Protein AF-A0A0R1VW84-F1 (afdb_monomer_lite)

Sequence (337 aa):
MQLKRYKEEIDKHKDDLDDLALTISTIKNTRLIADYNRLGLKDNENIYHYVTRDRGTLKLSETSYPLVDINHLEPQSLKSNSFNFTDGLKEYKYTFGDSQVFMKFGETLPNTDLLKKIDIEILEDPFEFIKQSFKKFYSTGGVLVPEKTRDYLYLPLYSYRDHKVSESSGLNAWNGLPKSAGSTVLRPEGEAYIPIPKALWKKHPYWINPTINMSNYAEYHQSTGKSSYPIHLHMPDGTTFDAIFAQEGFKALQTNPQNILGKWILNALGIKKPQRQRYDIPATNIVTMDRLKQIGYDSVKLWREDPAKPDDIWIDFAEYGSFERFMNDETQTTEED

Radius of gyration: 24.5 Å; chains: 1; bounding box: 51×63×64 Å

Structure (mmCIF, N/CA/C/O backbone):
data_AF-A0A0R1VW84-F1
#
_entry.id   AF-A0A0R1VW84-F1
#
loop_
_atom_site.group_PDB
_atom_site.id
_atom_site.type_symbol
_atom_site.label_atom_id
_atom_site.label_alt_id
_atom_site.label_comp_id
_atom_site.label_asym_id
_atom_site.label_entity_id
_atom_site.label_seq_id
_atom_site.pdbx_PDB_ins_code
_atom_site.Cartn_x
_atom_site.Cartn_y
_atom_site.Cartn_z
_atom_site.occupancy
_atom_site.B_iso_or_equiv
_atom_site.auth_seq_id
_atom_site.auth_comp_id
_atom_site.auth_asym_id
_atom_site.auth_atom_id
_atom_site.pdbx_PDB_model_num
ATOM 1 N N . MET A 1 1 ? -10.433 0.343 12.117 1.00 89.62 1 MET A N 1
ATOM 2 C CA . MET A 1 1 ? -9.876 -0.349 10.931 1.00 89.62 1 MET A CA 1
ATOM 3 C C . MET A 1 1 ? -10.966 -1.204 10.297 1.00 89.62 1 MET A C 1
ATOM 5 O O . MET A 1 1 ? -11.583 -1.991 11.004 1.00 89.62 1 MET A O 1
ATOM 9 N N . GLN A 1 2 ? -11.204 -1.052 8.990 1.00 90.75 2 GLN A N 1
ATOM 10 C CA . GLN A 1 2 ? -12.323 -1.690 8.283 1.00 90.75 2 GLN A CA 1
ATOM 11 C C . GLN A 1 2 ? -11.991 -3.096 7.761 1.00 90.75 2 GLN A C 1
ATOM 13 O O . GLN A 1 2 ? -11.152 -3.221 6.876 1.00 90.75 2 GLN A O 1
ATOM 18 N N . LEU A 1 3 ? -12.631 -4.157 8.261 1.00 92.62 3 LEU A N 1
ATOM 19 C CA . LEU A 1 3 ? -12.316 -5.569 7.961 1.00 92.62 3 LEU A CA 1
ATOM 20 C C . LEU A 1 3 ? -13.341 -6.255 7.039 1.00 92.62 3 LEU A C 1
ATOM 22 O O . LEU A 1 3 ? -13.384 -7.480 6.974 1.00 92.62 3 LEU A O 1
ATOM 26 N N . LYS A 1 4 ? -14.143 -5.489 6.290 1.00 90.44 4 LYS A N 1
ATOM 27 C CA . LYS A 1 4 ? -15.240 -5.989 5.434 1.00 90.44 4 LYS A CA 1
ATOM 28 C C . LYS A 1 4 ? -14.869 -7.176 4.529 1.00 90.44 4 LYS A C 1
ATOM 30 O O . LYS A 1 4 ? -15.652 -8.112 4.416 1.00 90.44 4 LYS A O 1
ATOM 35 N N . ARG A 1 5 ? -13.671 -7.181 3.930 1.00 87.81 5 ARG A N 1
ATOM 36 C CA . ARG A 1 5 ? -13.197 -8.277 3.054 1.00 87.81 5 ARG A CA 1
ATOM 37 C C . ARG A 1 5 ? -13.000 -9.621 3.776 1.00 87.81 5 ARG A C 1
ATOM 39 O O . ARG A 1 5 ? -12.988 -10.653 3.123 1.00 87.81 5 ARG A O 1
ATOM 46 N N . TYR A 1 6 ? -12.855 -9.595 5.101 1.00 91.31 6 TYR A N 1
ATOM 47 C CA . TYR A 1 6 ? -12.651 -10.765 5.958 1.00 91.31 6 TYR A CA 1
ATOM 48 C C . TYR A 1 6 ? -13.932 -11.196 6.676 1.00 91.31 6 TYR A C 1
ATOM 50 O O . TYR A 1 6 ? -13.893 -12.061 7.545 1.00 91.31 6 TYR A O 1
ATOM 58 N N . LYS A 1 7 ? -15.078 -10.588 6.347 1.00 93.06 7 LYS A N 1
ATOM 59 C CA . LYS A 1 7 ? -16.338 -10.836 7.050 1.00 93.06 7 LYS A CA 1
ATOM 60 C C . LYS A 1 7 ? -16.711 -12.317 7.075 1.00 93.06 7 LYS A C 1
ATOM 62 O O . LYS A 1 7 ? -17.077 -12.817 8.126 1.00 93.06 7 LYS A O 1
ATOM 67 N N . GLU A 1 8 ? -16.594 -13.014 5.947 1.00 92.88 8 GLU A N 1
ATOM 68 C CA . GLU A 1 8 ? -16.916 -14.445 5.862 1.00 92.88 8 GLU A CA 1
ATOM 69 C C . GLU A 1 8 ? -15.979 -15.325 6.696 1.00 92.88 8 GLU A C 1
ATOM 71 O O . GLU A 1 8 ? -16.401 -16.365 7.187 1.00 92.88 8 GLU A O 1
ATOM 76 N N . GLU A 1 9 ? -14.712 -14.933 6.842 1.00 93.31 9 GLU A N 1
ATOM 77 C CA . GLU A 1 9 ? -13.745 -15.623 7.698 1.00 93.31 9 GLU A CA 1
ATOM 78 C C . GLU A 1 9 ? -14.100 -15.395 9.167 1.00 93.31 9 GLU A C 1
ATOM 80 O O . GLU A 1 9 ? -14.343 -16.352 9.888 1.00 93.31 9 GLU A O 1
ATOM 85 N N . ILE A 1 10 ? -14.257 -14.132 9.573 1.00 95.56 10 ILE A N 1
ATOM 86 C CA . ILE A 1 10 ? -14.595 -13.737 10.947 1.00 95.56 10 ILE A CA 1
ATOM 87 C C . ILE A 1 10 ? -15.938 -14.337 11.389 1.00 95.56 10 ILE A C 1
ATOM 89 O O . ILE A 1 10 ? -16.062 -14.834 12.507 1.00 95.56 10 ILE A O 1
ATOM 93 N N . ASP A 1 11 ? -16.953 -14.311 10.520 1.00 93.56 11 ASP A N 1
ATOM 94 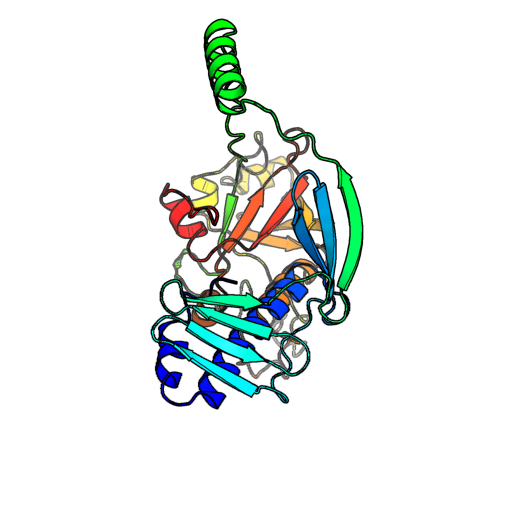C CA . ASP A 1 11 ? -18.309 -14.750 10.856 1.00 93.56 11 ASP A CA 1
ATOM 95 C C . ASP A 1 11 ? -18.387 -16.263 11.167 1.00 93.56 11 ASP A C 1
ATOM 97 O O . ASP A 1 11 ? -19.319 -16.666 11.862 1.00 93.56 11 ASP A O 1
ATOM 101 N N . LYS A 1 12 ? -17.413 -17.083 10.732 1.00 95.38 12 LYS A N 1
ATOM 102 C CA . LYS A 1 12 ? -17.331 -18.525 11.060 1.00 95.38 12 LYS A CA 1
ATOM 103 C C . LYS A 1 12 ? -17.009 -18.802 12.526 1.00 95.38 12 LYS A C 1
ATOM 105 O O . LYS A 1 12 ? -17.338 -19.875 13.015 1.00 95.38 12 LYS A O 1
ATOM 110 N N . HIS A 1 13 ? -16.386 -17.845 13.206 1.00 94.69 13 HIS A N 1
ATOM 111 C CA . HIS A 1 13 ? -15.889 -18.006 14.570 1.00 94.69 13 HIS A CA 1
ATOM 112 C C . HIS A 1 13 ? -16.817 -17.364 15.609 1.00 94.69 13 HIS A C 1
ATOM 114 O O . HIS A 1 13 ? -16.489 -17.313 16.782 1.00 94.69 13 HIS A O 1
ATOM 120 N N . LYS A 1 14 ? -18.002 -16.869 15.218 1.00 90.56 14 LYS A N 1
ATOM 121 C CA . LYS A 1 14 ? -18.920 -16.148 16.124 1.00 90.56 14 LYS A CA 1
ATOM 122 C C . LYS A 1 14 ? -19.363 -16.927 17.360 1.00 90.56 14 LYS A C 1
ATOM 124 O O . LYS A 1 14 ? -19.705 -16.297 18.360 1.00 90.56 14 LYS A O 1
ATOM 129 N N . ASP A 1 15 ? -19.384 -18.250 17.265 1.00 91.69 15 ASP A N 1
ATOM 130 C CA . ASP A 1 15 ? -19.839 -19.133 18.338 1.00 91.69 15 ASP A CA 1
ATOM 131 C C . ASP A 1 15 ? -18.713 -19.494 19.330 1.00 91.69 15 ASP A C 1
ATOM 133 O O . ASP A 1 15 ? -18.998 -20.030 20.399 1.00 91.69 15 ASP A O 1
ATOM 137 N N . ASP A 1 16 ? -17.457 -19.154 19.013 1.00 96.25 16 ASP A N 1
ATOM 138 C CA . ASP A 1 16 ? -16.281 -19.324 19.872 1.00 96.25 16 ASP A CA 1
ATOM 139 C C . ASP A 1 16 ? -15.612 -17.959 20.089 1.00 96.25 16 ASP A C 1
ATOM 141 O O . ASP A 1 16 ? -14.973 -17.397 19.201 1.00 96.25 16 ASP A O 1
ATOM 145 N N . LEU A 1 17 ? -15.795 -17.382 21.278 1.00 96.94 17 LEU A N 1
ATOM 146 C CA . LEU A 1 17 ? -15.344 -16.017 21.553 1.00 96.94 17 LEU A CA 1
ATOM 147 C C . LEU A 1 17 ? -13.819 -15.873 21.571 1.00 96.94 17 LEU A C 1
ATOM 149 O O . LEU A 1 17 ? -13.318 -14.805 21.205 1.00 96.94 17 LEU A O 1
ATOM 153 N N . ASP A 1 18 ? -13.102 -16.913 21.996 1.00 97.44 18 ASP A N 1
ATOM 154 C CA . ASP A 1 18 ? -11.641 -16.909 22.033 1.00 97.44 18 ASP A CA 1
ATOM 155 C C . ASP A 1 18 ? -11.097 -16.939 20.602 1.00 97.44 18 ASP A C 1
ATOM 157 O O . ASP A 1 18 ? -10.267 -16.107 20.222 1.00 97.44 18 ASP A O 1
ATOM 161 N N . ASP A 1 19 ? -11.650 -17.819 19.767 1.00 97.25 19 ASP A N 1
ATOM 162 C CA . ASP A 1 19 ? -11.271 -17.931 18.359 1.00 97.25 19 ASP A CA 1
ATOM 163 C C . ASP A 1 19 ? -11.693 -16.693 17.543 1.00 97.25 19 ASP A C 1
ATOM 165 O O . ASP A 1 19 ? -10.963 -16.219 16.665 1.00 97.25 19 ASP A O 1
ATOM 169 N N . LEU A 1 20 ? -12.831 -16.076 17.883 1.00 98.00 20 LEU A N 1
ATOM 170 C CA . LEU A 1 20 ? -13.270 -14.806 17.304 1.00 98.00 20 LEU A CA 1
ATOM 171 C C . LEU A 1 20 ? -12.279 -13.675 17.612 1.00 98.00 20 LEU A C 1
ATOM 173 O O . LEU A 1 20 ? -11.894 -12.926 16.705 1.00 98.00 20 LEU A O 1
ATOM 177 N N . ALA A 1 21 ? -11.857 -13.541 18.875 1.00 98.25 21 ALA A N 1
ATOM 178 C CA . ALA A 1 21 ? -10.870 -12.543 19.285 1.00 98.25 21 ALA A CA 1
ATOM 179 C C . ALA A 1 21 ? -9.523 -12.778 18.593 1.00 98.25 21 ALA A C 1
ATOM 181 O O . ALA A 1 21 ? -8.926 -11.827 18.074 1.00 98.25 21 ALA A O 1
ATOM 182 N N . LEU A 1 22 ? -9.072 -14.034 18.528 1.00 98.31 22 LEU A N 1
ATOM 183 C CA . LEU A 1 22 ? -7.828 -14.424 17.870 1.00 98.31 22 LEU A CA 1
ATOM 184 C C . LEU A 1 22 ? -7.854 -14.110 16.373 1.00 98.31 22 LEU A C 1
ATOM 186 O O . LEU A 1 22 ? -6.908 -13.510 15.853 1.00 98.31 22 LEU A O 1
ATOM 190 N N . THR A 1 23 ? -8.944 -14.449 15.688 1.00 97.81 23 THR A N 1
ATOM 191 C CA . THR A 1 23 ? -9.112 -14.222 14.248 1.00 97.81 23 THR A CA 1
ATOM 192 C C . THR A 1 23 ? -9.091 -12.729 13.920 1.00 97.81 23 THR A C 1
ATOM 194 O O . THR A 1 23 ? -8.293 -12.275 13.095 1.00 97.81 23 THR A O 1
ATOM 197 N N . ILE A 1 24 ? -9.899 -11.924 14.622 1.00 97.94 24 ILE A N 1
ATOM 198 C CA . ILE A 1 24 ? -9.943 -10.464 14.431 1.00 97.94 24 ILE A CA 1
ATOM 199 C C . ILE A 1 24 ? -8.568 -9.836 14.699 1.00 97.94 24 ILE A C 1
ATOM 201 O O . ILE A 1 24 ? -8.106 -8.997 13.917 1.00 97.94 24 ILE A O 1
ATOM 205 N N . SER A 1 25 ? -7.900 -10.249 15.779 1.00 98.00 25 SER A N 1
ATOM 206 C CA . SER A 1 25 ? -6.583 -9.734 16.172 1.00 98.00 25 SER A CA 1
ATOM 207 C C . SER A 1 25 ? -5.498 -10.106 15.164 1.00 98.00 25 SER A C 1
ATOM 209 O O . SER A 1 25 ? -4.698 -9.254 14.780 1.00 98.00 25 SER A O 1
ATOM 211 N N . THR A 1 26 ? -5.514 -11.341 14.660 1.00 97.00 26 THR A N 1
ATOM 212 C CA . THR A 1 26 ? -4.581 -11.827 13.634 1.00 97.00 26 THR A CA 1
ATOM 213 C C . THR A 1 26 ? -4.737 -11.054 12.327 1.00 97.00 26 THR A C 1
ATOM 215 O O . THR A 1 26 ? -3.741 -10.602 11.751 1.00 97.00 26 THR A O 1
ATOM 218 N N . ILE A 1 27 ? -5.975 -10.820 11.881 1.00 95.12 27 ILE A N 1
ATOM 219 C CA . ILE A 1 27 ? -6.256 -10.013 10.688 1.00 95.12 27 ILE A CA 1
ATOM 220 C C . ILE A 1 27 ? -5.791 -8.566 10.902 1.00 95.12 27 ILE A C 1
ATOM 222 O O . ILE A 1 27 ? -5.081 -8.016 10.056 1.00 95.12 27 ILE A O 1
ATOM 226 N N . LYS A 1 28 ? -6.144 -7.945 12.039 1.00 94.94 28 LYS A N 1
ATOM 227 C CA . LYS A 1 28 ? -5.719 -6.576 12.375 1.00 94.94 28 LYS A CA 1
ATOM 228 C C . LYS A 1 28 ? -4.194 -6.453 12.369 1.00 94.94 28 LYS A C 1
ATOM 230 O O . LYS A 1 28 ? -3.670 -5.535 11.742 1.00 94.94 28 LYS A O 1
ATOM 235 N N . ASN A 1 29 ? -3.487 -7.368 13.029 1.00 95.25 29 ASN A N 1
ATOM 236 C CA . ASN A 1 29 ? -2.027 -7.348 13.103 1.00 95.25 29 ASN A CA 1
ATOM 237 C C . ASN A 1 29 ? -1.384 -7.558 11.737 1.00 95.25 29 ASN A C 1
ATOM 239 O O . ASN A 1 29 ? -0.467 -6.825 11.383 1.00 95.25 29 ASN A O 1
ATOM 243 N N . THR A 1 30 ? -1.897 -8.494 10.937 1.00 92.38 30 THR A N 1
ATOM 244 C CA . THR A 1 30 ? -1.409 -8.729 9.570 1.00 92.38 30 THR A CA 1
ATOM 245 C C . THR A 1 30 ? -1.488 -7.457 8.729 1.00 92.38 30 THR A C 1
ATOM 247 O O . THR A 1 30 ? -0.544 -7.128 8.011 1.00 92.38 30 THR A O 1
ATOM 250 N N . ARG A 1 31 ? -2.588 -6.709 8.852 1.00 90.75 31 ARG A N 1
ATOM 251 C CA . ARG A 1 31 ? -2.762 -5.435 8.151 1.00 90.75 31 ARG A CA 1
ATOM 252 C C . ARG A 1 31 ? -1.837 -4.340 8.664 1.00 90.75 31 ARG A C 1
ATOM 254 O O . ARG A 1 31 ? -1.217 -3.668 7.850 1.00 90.75 31 ARG A O 1
ATOM 261 N N . LEU A 1 32 ? -1.700 -4.199 9.982 1.00 92.19 32 LEU A N 1
ATOM 262 C CA . LEU A 1 32 ? -0.765 -3.230 10.561 1.00 92.19 32 LEU A CA 1
ATOM 263 C C . LEU A 1 32 ? 0.675 -3.512 10.140 1.00 92.19 32 LEU A C 1
ATOM 265 O O . LEU A 1 32 ? 1.364 -2.595 9.724 1.00 92.19 32 LEU A O 1
ATOM 269 N N . ILE A 1 33 ? 1.104 -4.775 10.151 1.00 92.38 33 ILE A N 1
ATOM 270 C CA . ILE A 1 33 ? 2.438 -5.173 9.685 1.00 92.38 33 ILE A CA 1
ATOM 271 C C . ILE A 1 33 ? 2.637 -4.814 8.206 1.00 92.38 33 ILE A C 1
ATOM 273 O O . ILE A 1 33 ? 3.714 -4.359 7.825 1.00 92.38 33 ILE A O 1
ATOM 277 N N . ALA A 1 34 ? 1.619 -5.007 7.361 1.00 89.56 34 ALA A N 1
ATOM 278 C CA . ALA A 1 34 ? 1.692 -4.600 5.959 1.00 89.56 34 ALA A CA 1
ATOM 279 C C . ALA A 1 34 ? 1.894 -3.080 5.824 1.00 89.56 34 ALA A C 1
ATOM 281 O O . ALA A 1 34 ? 2.750 -2.653 5.049 1.00 89.56 34 ALA A O 1
ATOM 282 N N . ASP A 1 35 ? 1.181 -2.277 6.619 1.00 90.19 35 ASP A N 1
ATOM 283 C CA . ASP A 1 35 ? 1.351 -0.821 6.650 1.00 90.19 35 ASP A CA 1
ATOM 284 C C . ASP A 1 35 ? 2.706 -0.396 7.225 1.00 90.19 35 ASP A C 1
ATOM 286 O O . ASP A 1 35 ? 3.337 0.504 6.675 1.00 90.19 35 ASP A O 1
ATOM 290 N N . TYR A 1 36 ? 3.205 -1.070 8.263 1.00 92.19 36 TYR A N 1
ATOM 291 C CA . TYR A 1 36 ? 4.534 -0.803 8.811 1.00 92.19 36 TYR A CA 1
ATOM 292 C C . TYR A 1 36 ? 5.611 -1.024 7.751 1.00 92.19 36 TYR A C 1
ATOM 294 O O . TYR A 1 36 ? 6.439 -0.150 7.516 1.00 92.19 36 TYR A O 1
ATOM 302 N N . ASN A 1 37 ? 5.537 -2.141 7.024 1.00 90.31 37 ASN A N 1
ATOM 303 C CA . ASN A 1 37 ? 6.454 -2.424 5.923 1.00 90.31 37 ASN A CA 1
ATOM 304 C C . ASN A 1 37 ? 6.311 -1.418 4.770 1.00 90.31 37 ASN A C 1
ATOM 306 O O . ASN A 1 37 ? 7.311 -1.046 4.160 1.00 90.31 37 ASN A O 1
ATOM 310 N N . ARG A 1 38 ? 5.081 -0.984 4.461 1.00 90.75 38 ARG A N 1
ATOM 311 C CA . ARG A 1 38 ? 4.789 -0.008 3.400 1.00 90.75 38 ARG A CA 1
ATOM 312 C C . ARG A 1 38 ? 5.363 1.374 3.709 1.00 90.75 38 ARG A C 1
ATOM 314 O O . ARG A 1 38 ? 5.870 2.019 2.794 1.00 90.75 38 ARG A O 1
ATOM 321 N N . LEU A 1 39 ? 5.256 1.803 4.965 1.00 91.25 39 LEU A N 1
ATOM 322 C CA . LEU A 1 39 ? 5.600 3.143 5.449 1.00 91.25 39 LEU A CA 1
ATOM 323 C C . LEU A 1 39 ? 6.984 3.221 6.118 1.00 91.25 39 LEU A C 1
ATOM 325 O O . LEU A 1 39 ? 7.386 4.295 6.551 1.00 91.25 39 LEU A O 1
ATOM 329 N N . GLY A 1 40 ? 7.702 2.100 6.239 1.00 88.69 40 GLY A N 1
ATOM 330 C CA . GLY A 1 40 ? 9.003 2.049 6.914 1.00 88.69 40 GLY A CA 1
ATOM 331 C C . GLY A 1 40 ? 8.924 2.216 8.438 1.00 88.69 40 GLY A C 1
ATOM 332 O O . GLY A 1 40 ? 9.892 2.653 9.059 1.00 88.69 40 GLY A O 1
ATOM 333 N N . LEU A 1 41 ? 7.783 1.884 9.049 1.00 90.69 41 LEU A N 1
ATOM 334 C CA . LEU A 1 41 ? 7.571 1.992 10.495 1.00 90.69 41 LEU A CA 1
ATOM 335 C C . LEU A 1 41 ? 8.100 0.753 11.226 1.00 90.69 41 LEU A C 1
ATOM 337 O O . LEU A 1 41 ? 8.128 -0.349 10.678 1.00 90.69 41 LEU A O 1
ATOM 341 N N . LYS A 1 42 ? 8.492 0.929 12.492 1.00 88.56 42 LYS A N 1
ATOM 342 C CA . LYS A 1 42 ? 8.887 -0.175 13.378 1.00 88.56 42 LYS A CA 1
ATOM 343 C C . LYS A 1 42 ? 7.746 -0.549 14.311 1.00 88.56 42 LYS A C 1
ATOM 345 O O . LYS A 1 42 ? 7.101 0.332 14.870 1.00 88.56 42 LYS A O 1
ATOM 350 N N . ASP A 1 43 ? 7.559 -1.845 14.552 1.00 84.38 43 ASP A N 1
ATOM 351 C CA . ASP A 1 43 ? 6.453 -2.403 15.346 1.00 84.38 43 ASP A CA 1
ATOM 352 C C . ASP A 1 43 ? 6.297 -1.770 16.745 1.00 84.38 43 ASP A C 1
ATOM 354 O O . ASP A 1 43 ? 5.179 -1.631 17.241 1.00 84.38 43 ASP A O 1
ATOM 358 N N . ASN A 1 44 ? 7.401 -1.357 17.371 1.00 83.00 44 ASN A N 1
ATOM 359 C CA . ASN A 1 44 ? 7.458 -0.831 18.738 1.00 83.00 44 ASN A CA 1
ATOM 360 C C . ASN A 1 44 ? 7.512 0.705 18.840 1.00 83.00 44 ASN A C 1
ATOM 362 O O . ASN A 1 44 ? 7.624 1.223 19.948 1.00 83.00 44 ASN A O 1
ATOM 366 N N . GLU A 1 45 ? 7.453 1.430 17.722 1.00 86.44 45 GLU A N 1
ATOM 367 C CA . GLU A 1 45 ? 7.600 2.898 17.683 1.00 86.44 45 GLU A CA 1
ATOM 368 C C . GLU A 1 45 ? 6.328 3.601 17.170 1.00 86.44 45 GLU A C 1
ATOM 370 O O . GLU A 1 45 ? 6.330 4.801 16.909 1.00 86.44 45 GLU A O 1
ATOM 375 N N . ASN A 1 46 ? 5.220 2.866 17.029 1.00 91.50 46 ASN A N 1
ATOM 376 C CA . ASN A 1 46 ? 3.975 3.405 16.487 1.00 91.50 46 ASN A CA 1
ATOM 377 C C . ASN A 1 46 ? 3.191 4.211 17.527 1.00 91.50 46 ASN A C 1
ATOM 379 O O . ASN A 1 46 ? 2.819 3.702 18.590 1.00 91.50 46 ASN A O 1
ATOM 383 N N . ILE A 1 47 ? 2.873 5.451 17.162 1.00 92.19 47 ILE A N 1
ATOM 384 C CA . ILE A 1 47 ? 2.109 6.402 17.967 1.00 92.19 47 ILE A CA 1
ATOM 385 C C . ILE A 1 47 ? 0.836 6.772 17.207 1.00 92.19 47 ILE A C 1
ATOM 387 O O . ILE A 1 47 ? 0.858 6.995 15.998 1.00 92.19 47 ILE A O 1
ATOM 391 N N . TYR A 1 48 ? -0.285 6.837 17.921 1.00 92.06 48 TYR A N 1
ATOM 392 C CA . TYR A 1 48 ? -1.552 7.316 17.387 1.00 92.06 48 TYR A CA 1
ATOM 393 C C . TYR A 1 48 ? -1.918 8.646 18.032 1.00 92.06 48 TYR A C 1
ATOM 395 O O . TYR A 1 48 ? -2.163 8.708 19.239 1.00 92.06 48 TYR A O 1
ATOM 403 N N . HIS A 1 49 ? -1.995 9.700 17.223 1.00 93.69 49 HIS A N 1
ATOM 404 C CA . HIS A 1 49 ? -2.487 11.002 17.662 1.00 93.69 49 HIS A CA 1
ATOM 405 C C . HIS A 1 49 ? -4.009 11.052 17.549 1.00 93.69 49 HIS A C 1
ATOM 407 O O . HIS A 1 49 ? -4.588 10.646 16.540 1.00 93.69 49 HIS A O 1
ATOM 413 N N . TYR A 1 50 ? -4.671 11.580 18.572 1.00 93.06 50 TYR A N 1
ATOM 414 C CA . TYR A 1 50 ? -6.117 11.743 18.572 1.00 93.06 50 TYR A CA 1
ATOM 415 C C . TYR A 1 50 ? -6.531 13.026 19.285 1.00 93.06 50 TYR A C 1
ATOM 417 O O . TYR A 1 50 ? -5.796 13.590 20.096 1.00 93.06 50 TYR A O 1
ATOM 425 N N . VAL A 1 51 ? -7.732 13.499 18.955 1.00 93.12 51 VAL A N 1
ATOM 426 C CA . VAL A 1 51 ? -8.304 14.713 19.536 1.00 93.12 51 VAL A CA 1
ATOM 427 C C . VAL A 1 51 ? -9.549 14.355 20.334 1.00 93.12 51 VAL A C 1
ATOM 429 O O . VAL A 1 51 ? -10.500 13.799 19.784 1.00 93.12 51 VAL A O 1
ATOM 432 N N . THR A 1 52 ? -9.562 14.711 21.616 1.00 91.88 52 THR A N 1
ATOM 433 C CA . THR A 1 52 ? -10.770 14.722 22.452 1.00 91.88 52 THR A CA 1
ATOM 434 C C . THR A 1 52 ? -11.296 16.147 22.575 1.00 91.88 52 THR A C 1
ATOM 436 O O . THR A 1 52 ? -10.578 17.131 22.369 1.00 91.88 52 THR A O 1
ATOM 439 N N . ARG A 1 53 ? -12.598 16.272 22.835 1.00 89.69 53 ARG A N 1
ATOM 440 C CA . ARG A 1 53 ? -13.282 17.564 22.913 1.00 89.69 53 ARG A CA 1
ATOM 441 C C . ARG A 1 53 ? -14.026 17.655 24.231 1.00 89.69 53 ARG A C 1
ATOM 443 O O . ARG A 1 53 ? -14.801 16.759 24.545 1.00 89.69 53 ARG A O 1
ATOM 450 N N . ASP A 1 54 ? -13.828 18.764 24.924 1.00 88.69 54 ASP A N 1
ATOM 451 C CA . ASP A 1 54 ? -14.634 19.201 26.057 1.00 88.69 54 ASP A CA 1
ATOM 452 C C . ASP A 1 54 ? -15.250 20.568 25.727 1.00 88.69 54 ASP A C 1
ATOM 454 O O . ASP A 1 54 ? -14.906 21.212 24.729 1.00 88.69 54 ASP A O 1
ATOM 458 N N . ARG A 1 55 ? -16.196 21.036 26.546 1.00 90.56 55 ARG A N 1
ATOM 459 C CA . ARG A 1 55 ? -16.824 22.343 26.322 1.00 90.56 55 ARG A CA 1
ATOM 460 C C . ARG A 1 55 ? -15.763 23.450 26.360 1.00 90.56 55 ARG A C 1
ATOM 462 O O . ARG A 1 55 ? -15.178 23.698 27.406 1.00 90.56 55 ARG A O 1
ATOM 469 N N . GLY A 1 56 ? -15.576 24.130 25.230 1.00 92.56 56 GLY A N 1
ATOM 470 C CA . GLY A 1 56 ? -14.634 25.243 25.089 1.00 92.56 56 GLY A CA 1
ATOM 471 C C . GLY A 1 56 ? -13.166 24.829 24.949 1.00 92.56 56 GLY A C 1
ATOM 472 O O . GLY A 1 56 ? -12.294 25.692 24.973 1.00 92.56 56 GLY A O 1
ATOM 473 N N . THR A 1 57 ? -12.860 23.535 24.798 1.00 94.44 57 THR A N 1
ATOM 474 C CA . THR A 1 57 ? -11.470 23.066 24.722 1.00 94.44 57 THR A CA 1
ATOM 475 C C . THR A 1 57 ? -11.334 21.852 23.807 1.00 94.44 57 THR A C 1
ATOM 477 O O . THR A 1 57 ? -12.069 20.871 23.921 1.00 94.44 57 THR A O 1
ATOM 480 N N . LEU A 1 58 ? -10.333 21.881 22.931 1.00 94.25 58 LEU A N 1
ATOM 481 C CA . LEU A 1 58 ? -9.821 20.706 22.233 1.00 94.25 58 LEU A CA 1
ATOM 482 C C . LEU A 1 58 ? -8.542 20.232 22.909 1.00 94.25 58 LEU A C 1
ATOM 484 O O . LEU A 1 58 ? -7.681 21.031 23.276 1.00 94.25 58 LEU A O 1
ATOM 488 N N . LYS A 1 59 ? -8.403 18.921 23.047 1.00 93.62 59 LYS A N 1
ATOM 489 C CA . LYS A 1 59 ? -7.224 18.293 23.628 1.00 93.62 59 LYS A CA 1
ATOM 490 C C . LYS A 1 59 ? -6.590 17.396 22.582 1.00 93.62 59 LYS A C 1
ATOM 492 O O . LYS A 1 59 ? -7.236 16.489 22.067 1.00 93.62 59 LYS A O 1
ATOM 497 N N . LEU A 1 60 ? -5.342 17.691 22.249 1.00 94.75 60 LEU A N 1
ATOM 498 C CA . LEU A 1 60 ? -4.506 16.864 21.397 1.00 94.75 60 LEU A CA 1
ATOM 499 C C . LEU A 1 60 ? -3.717 15.914 22.292 1.00 94.75 60 LEU A C 1
ATOM 501 O O . LEU A 1 60 ? -2.940 16.366 23.136 1.00 94.75 60 LEU A O 1
ATOM 505 N N . SER A 1 61 ? -3.910 14.622 22.080 1.00 95.12 61 SER A N 1
ATOM 506 C CA . SER A 1 61 ? -3.243 13.552 22.810 1.00 95.12 61 SER A CA 1
ATOM 507 C C . SER A 1 61 ? -2.582 12.581 21.849 1.00 95.12 61 SER A C 1
ATOM 509 O O . SER A 1 61 ? -2.913 12.519 20.663 1.00 95.12 61 SER A O 1
ATOM 511 N N . GLU A 1 62 ? -1.668 11.792 22.384 1.00 95.69 62 GLU A N 1
ATOM 512 C CA . GLU A 1 62 ? -1.086 10.657 21.694 1.00 95.69 62 GLU A CA 1
ATOM 513 C C . GLU A 1 62 ? -1.093 9.421 22.585 1.00 95.69 62 GLU A C 1
ATOM 515 O O . GLU A 1 62 ? -1.130 9.523 23.808 1.00 95.69 62 GLU A O 1
ATOM 520 N N . THR A 1 63 ? -1.106 8.242 21.976 1.00 94.44 63 THR A N 1
ATOM 521 C CA . THR A 1 63 ? -0.969 6.978 22.699 1.00 94.44 63 THR A CA 1
ATOM 522 C C . THR A 1 63 ? -0.167 5.976 21.886 1.00 94.44 63 THR A C 1
ATOM 524 O O . THR A 1 63 ? -0.137 6.051 20.655 1.00 94.44 63 THR A O 1
ATOM 527 N N . SER A 1 64 ? 0.442 5.001 22.559 1.00 92.88 64 SER A N 1
ATOM 528 C CA . SER A 1 64 ? 1.043 3.860 21.870 1.00 92.88 64 SER A CA 1
ATOM 529 C C . SER A 1 64 ? 0.004 3.097 21.040 1.00 92.88 64 SER A C 1
ATOM 531 O O . SER A 1 64 ? -1.121 2.848 21.493 1.00 92.88 64 SER A O 1
ATOM 533 N N . TYR A 1 65 ? 0.397 2.693 19.830 1.00 92.44 65 TYR A N 1
ATOM 534 C CA . TYR A 1 65 ? -0.443 1.943 18.893 1.00 92.44 65 TYR A CA 1
ATOM 535 C C . TYR A 1 65 ? 0.203 0.606 18.489 1.00 92.44 65 TYR A C 1
ATOM 537 O O . TYR A 1 65 ? 0.589 0.426 17.329 1.00 92.44 65 TYR A O 1
ATOM 545 N N . PRO A 1 66 ? 0.370 -0.329 19.444 1.00 92.38 66 PRO A N 1
ATOM 546 C CA . PRO A 1 66 ? 1.045 -1.593 19.187 1.00 92.38 66 PRO A CA 1
ATOM 54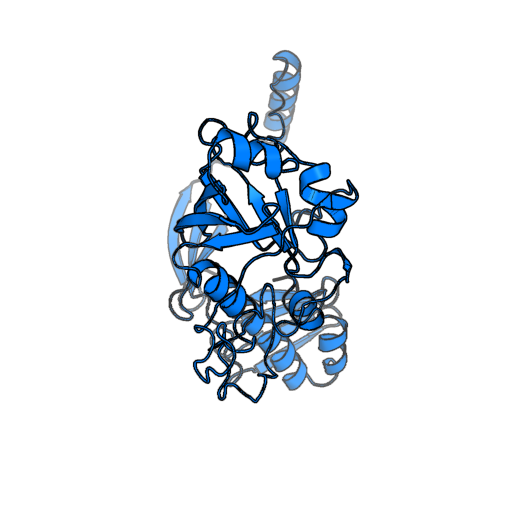7 C C . PRO A 1 66 ? 0.176 -2.568 18.378 1.00 92.38 66 PRO A C 1
ATOM 549 O O . PRO A 1 66 ? -1.045 -2.407 18.220 1.00 92.38 66 PRO A O 1
ATOM 552 N N . LEU A 1 67 ? 0.825 -3.634 17.907 1.00 95.19 67 LEU A N 1
ATOM 553 C CA . LEU A 1 67 ? 0.130 -4.864 17.539 1.00 95.19 67 LEU A CA 1
ATOM 554 C C . LEU A 1 67 ? -0.650 -5.394 18.749 1.00 95.19 67 LEU A C 1
ATOM 556 O O . LEU A 1 67 ? -0.222 -5.225 19.887 1.00 95.19 67 LEU A O 1
ATOM 560 N N . VAL A 1 68 ? -1.788 -6.032 18.484 1.00 95.94 68 VAL A N 1
ATOM 561 C CA . VAL A 1 68 ? -2.574 -6.718 19.516 1.00 95.94 68 VAL A CA 1
ATOM 562 C C . VAL A 1 68 ? -1.759 -7.888 20.062 1.00 95.94 68 VAL A C 1
ATOM 564 O O . VAL A 1 68 ? -1.245 -8.679 19.262 1.00 95.94 68 VAL A O 1
ATOM 567 N N . ASP A 1 69 ? -1.665 -8.033 21.380 1.00 96.38 69 ASP A N 1
ATOM 568 C CA . ASP A 1 69 ? -1.017 -9.198 21.984 1.00 96.38 69 ASP A CA 1
ATOM 569 C C . ASP A 1 69 ? -1.934 -10.428 21.941 1.00 96.38 69 ASP A C 1
ATOM 571 O O . ASP A 1 69 ? -2.814 -10.632 22.775 1.00 96.38 69 ASP A O 1
ATOM 575 N N . ILE A 1 70 ? -1.712 -11.279 20.939 1.00 97.00 70 ILE A N 1
ATOM 576 C CA . ILE A 1 70 ? -2.531 -12.471 20.700 1.00 97.00 70 ILE A CA 1
ATOM 577 C C . ILE A 1 70 ? -2.427 -13.532 21.807 1.00 97.00 70 ILE A C 1
ATOM 579 O O . ILE A 1 70 ? -3.263 -14.428 21.846 1.00 97.00 70 ILE A O 1
ATOM 583 N N . ASN A 1 71 ? -1.424 -13.457 22.692 1.00 97.12 71 ASN A N 1
ATOM 584 C CA . ASN A 1 71 ? -1.238 -14.440 23.766 1.00 97.12 71 ASN A CA 1
ATOM 585 C C . ASN A 1 71 ? -2.005 -14.085 25.047 1.00 97.12 71 ASN A C 1
ATOM 587 O O . ASN A 1 71 ? -2.101 -14.921 25.942 1.00 97.12 71 ASN A O 1
ATOM 591 N N . HIS A 1 72 ? -2.534 -12.864 25.139 1.00 97.31 72 HIS A N 1
ATOM 592 C CA . HIS A 1 72 ? -3.227 -12.341 26.320 1.00 97.31 72 HIS A CA 1
ATOM 593 C C . HIS A 1 72 ? -4.641 -11.853 25.977 1.00 97.31 72 HIS A C 1
ATOM 595 O O . HIS A 1 72 ? -5.167 -10.935 26.604 1.00 97.31 72 HIS A O 1
ATOM 601 N N . LEU A 1 73 ? -5.251 -12.449 24.949 1.00 98.25 73 LEU A N 1
ATOM 602 C CA . LEU A 1 73 ? -6.609 -12.117 24.540 1.00 98.25 73 LEU A CA 1
ATOM 603 C C . LEU A 1 73 ? -7.623 -12.594 25.576 1.00 98.25 73 LEU A C 1
ATOM 605 O O . LEU A 1 73 ? -7.646 -13.762 25.949 1.00 98.25 73 LEU A O 1
ATOM 609 N N . GLU A 1 74 ? -8.506 -11.687 25.976 1.00 98.12 74 GLU A N 1
ATOM 610 C CA . GLU A 1 74 ? -9.602 -11.969 26.895 1.00 98.12 74 GLU A CA 1
ATOM 611 C C . GLU A 1 74 ? -10.915 -11.409 26.325 1.00 98.12 74 GLU A C 1
ATOM 613 O O . GLU A 1 74 ? -11.123 -10.182 26.308 1.00 98.12 74 GLU A O 1
ATOM 618 N N . PRO A 1 75 ? -11.834 -12.272 25.857 1.00 97.94 75 PRO A N 1
ATOM 619 C CA . PRO A 1 75 ? -13.187 -11.865 25.500 1.00 97.94 75 PRO A CA 1
ATOM 620 C C . PRO A 1 75 ? -13.909 -11.203 26.679 1.00 97.94 75 PRO A C 1
ATOM 622 O O . PRO A 1 75 ? -13.922 -11.724 27.789 1.00 97.94 75 PRO A O 1
ATOM 625 N N . GLN A 1 76 ? -14.550 -10.055 26.444 1.00 97.50 76 GLN A N 1
ATOM 626 C CA . GLN A 1 76 ? -15.216 -9.283 27.503 1.00 97.50 76 GLN A CA 1
ATOM 627 C C . GLN A 1 76 ? -16.740 -9.358 27.402 1.00 97.50 76 GLN A C 1
ATOM 629 O O . GLN A 1 76 ? -17.433 -9.630 28.379 1.00 97.50 76 GLN A O 1
ATOM 634 N N . SER A 1 77 ? -17.306 -9.067 26.226 1.00 96.00 77 SER A N 1
ATOM 635 C CA . SER A 1 77 ? -18.761 -9.129 26.039 1.00 96.00 77 SER A CA 1
ATOM 636 C C . SER A 1 77 ? -19.164 -9.297 24.583 1.00 96.00 77 SER A C 1
ATOM 638 O O . SER A 1 77 ? -18.633 -8.625 23.697 1.00 96.00 77 SER A O 1
ATOM 640 N N . LEU A 1 78 ? -20.179 -10.131 24.355 1.00 96.75 78 LEU A N 1
ATOM 641 C CA . LEU A 1 78 ? -20.846 -10.283 23.067 1.00 96.75 78 LEU A CA 1
ATOM 642 C C . LEU A 1 78 ? -22.242 -9.649 23.120 1.00 96.75 78 LEU A C 1
ATOM 644 O O . LEU A 1 78 ? -23.049 -9.937 24.002 1.00 96.75 78 LEU A O 1
ATOM 648 N N . LYS A 1 79 ? -22.529 -8.777 22.155 1.00 95.19 79 LYS A N 1
ATOM 649 C CA . LYS A 1 79 ? -23.849 -8.199 21.877 1.00 95.19 79 LYS A CA 1
ATOM 650 C C . LYS A 1 79 ? -24.237 -8.531 20.440 1.00 95.19 79 LYS A C 1
ATOM 652 O O . LYS A 1 79 ? -23.378 -8.829 19.616 1.00 95.19 79 LYS A O 1
ATOM 657 N N . SER A 1 80 ? -25.518 -8.384 20.107 1.00 92.62 80 SER A N 1
ATOM 658 C CA . SER A 1 80 ? -26.029 -8.658 18.754 1.00 92.62 80 SER A CA 1
ATOM 659 C C . SER A 1 80 ? -25.309 -7.877 17.645 1.00 92.62 80 SER A C 1
ATOM 661 O O . SER A 1 80 ? -25.193 -8.368 16.527 1.00 92.62 80 SER A O 1
ATOM 663 N N . ASN A 1 81 ? -24.812 -6.672 17.940 1.00 95.06 81 ASN A N 1
ATOM 664 C CA . ASN A 1 81 ? -24.153 -5.792 16.973 1.00 95.06 81 ASN A CA 1
ATOM 665 C C . ASN A 1 81 ? -22.651 -5.581 17.219 1.00 95.06 81 ASN A C 1
ATOM 667 O O . ASN A 1 81 ? -21.991 -4.957 16.385 1.00 95.06 81 ASN A O 1
ATOM 671 N N . SER A 1 82 ? -22.097 -6.074 18.330 1.00 97.12 82 SER A N 1
ATOM 672 C CA . SER A 1 82 ? -20.689 -5.846 18.656 1.00 97.12 82 SER A CA 1
ATOM 673 C C . SER A 1 82 ? -20.095 -6.888 19.587 1.00 97.12 82 SER A C 1
ATOM 675 O O . SER A 1 82 ? -20.785 -7.402 20.462 1.00 97.12 82 SER A O 1
ATOM 677 N N . PHE A 1 83 ? -18.789 -7.071 19.484 1.00 98.19 83 PHE A N 1
ATOM 678 C CA . PHE A 1 83 ? -17.979 -7.901 20.361 1.00 98.19 83 PHE A CA 1
ATOM 679 C C . PHE A 1 83 ? -16.856 -7.056 20.973 1.00 98.19 83 PHE A C 1
ATOM 681 O O . PHE A 1 83 ? -16.195 -6.315 20.251 1.00 98.19 83 PHE A O 1
ATOM 688 N N . ASN A 1 84 ? -16.660 -7.123 22.290 1.00 98.50 84 ASN A N 1
ATOM 689 C CA . ASN A 1 84 ? -15.571 -6.432 22.984 1.00 98.50 84 ASN A CA 1
ATOM 690 C C . ASN A 1 84 ? -14.596 -7.455 23.564 1.00 98.50 84 ASN A C 1
ATOM 692 O O . ASN A 1 84 ? -15.029 -8.467 24.118 1.00 98.50 84 ASN A O 1
ATOM 696 N N . PHE A 1 85 ? -13.306 -7.152 23.479 1.00 98.50 85 PHE A N 1
ATOM 697 C CA . PHE A 1 85 ? -12.212 -7.973 23.994 1.00 98.50 85 PHE A CA 1
ATOM 698 C C . PHE A 1 85 ? -11.022 -7.076 24.366 1.00 98.50 85 PHE A C 1
ATOM 700 O O . PHE A 1 85 ? -10.989 -5.899 24.003 1.00 98.50 85 PHE A O 1
ATOM 707 N N . THR A 1 86 ? -10.061 -7.609 25.106 1.00 97.75 86 THR A N 1
ATOM 708 C CA . THR A 1 86 ? -8.816 -6.921 25.485 1.00 97.75 86 THR A CA 1
ATOM 709 C C . THR A 1 86 ? -7.632 -7.843 25.230 1.00 97.75 86 THR A C 1
ATOM 711 O O . THR A 1 86 ? -7.822 -9.051 25.145 1.00 97.75 86 THR A O 1
ATOM 714 N N . ASP A 1 87 ? -6.435 -7.285 25.090 1.00 96.62 87 ASP A N 1
ATOM 715 C CA . ASP A 1 87 ? -5.168 -8.031 25.100 1.00 96.62 87 ASP A CA 1
ATOM 716 C C . ASP A 1 87 ? -4.384 -7.831 26.414 1.00 96.62 87 ASP A C 1
ATOM 718 O O . ASP A 1 87 ? -3.172 -8.017 26.481 1.00 96.62 87 ASP A O 1
ATOM 722 N N . GLY A 1 88 ? -5.072 -7.341 27.451 1.00 94.19 88 GLY A N 1
ATOM 723 C CA . GLY A 1 88 ? -4.489 -6.943 28.732 1.00 94.19 88 GLY A CA 1
ATOM 724 C C . GLY A 1 88 ? -3.866 -5.541 28.732 1.00 94.19 88 GLY A C 1
ATOM 725 O O . GLY A 1 88 ? -3.756 -4.931 29.796 1.00 94.19 88 GLY A O 1
ATOM 726 N N . LEU A 1 89 ? -3.518 -4.986 27.564 1.00 91.25 89 LEU A N 1
ATOM 727 C CA . LEU A 1 89 ? -2.925 -3.652 27.431 1.00 91.25 89 LEU A CA 1
ATOM 728 C C . LEU A 1 89 ? -3.911 -2.619 26.875 1.00 91.25 89 LEU A C 1
ATOM 730 O O . LEU A 1 89 ? -3.953 -1.475 27.341 1.00 91.25 89 LEU A O 1
ATOM 734 N N . LYS A 1 90 ? -4.675 -2.995 25.851 1.00 94.50 90 LYS A N 1
ATOM 735 C CA . LYS A 1 90 ? -5.626 -2.148 25.135 1.00 94.50 90 LYS A CA 1
ATOM 736 C C . LYS A 1 90 ? -6.978 -2.848 25.033 1.00 94.50 90 LYS A C 1
ATOM 738 O O . LYS A 1 90 ? -7.088 -4.062 24.909 1.00 94.50 90 LYS A O 1
ATOM 743 N N . GLU A 1 91 ? -8.027 -2.034 25.027 1.00 96.50 91 GLU A N 1
ATOM 744 C CA . GLU A 1 91 ? -9.399 -2.502 24.847 1.00 96.50 91 GLU A CA 1
ATOM 745 C C . GLU A 1 91 ? -9.830 -2.353 23.385 1.00 96.50 91 GLU A C 1
ATOM 747 O O . GLU A 1 91 ? -9.603 -1.310 22.756 1.00 96.50 91 GLU A O 1
ATOM 752 N N . TYR A 1 92 ? -10.523 -3.366 22.872 1.00 97.81 92 TYR A N 1
ATOM 753 C CA . TYR A 1 92 ? -10.988 -3.429 21.496 1.00 97.81 92 TYR A CA 1
ATOM 754 C C . TYR A 1 92 ? -12.490 -3.668 21.403 1.00 97.81 92 TYR A C 1
ATOM 756 O O . TYR A 1 92 ? -13.108 -4.332 22.237 1.00 97.81 92 TYR A O 1
ATOM 764 N N . LYS A 1 93 ? -13.074 -3.150 20.323 1.00 98.06 93 LYS A N 1
ATOM 765 C CA . LYS A 1 93 ? -14.462 -3.401 19.939 1.00 98.06 93 LYS A CA 1
ATOM 766 C C . LYS A 1 93 ? -14.531 -3.746 18.463 1.00 98.06 93 LYS A C 1
ATOM 768 O O . LYS A 1 93 ? -14.070 -2.972 17.633 1.00 98.06 93 LYS A O 1
ATOM 773 N N . TYR A 1 94 ? -15.163 -4.861 18.137 1.00 98.12 94 TYR A N 1
ATOM 774 C CA . TYR A 1 94 ? -15.549 -5.214 16.781 1.00 98.12 94 TYR A CA 1
ATOM 775 C C . TYR A 1 94 ? -17.046 -4.979 16.572 1.00 98.12 94 TYR A C 1
ATOM 777 O O . TYR A 1 94 ? -17.858 -5.335 17.426 1.00 98.12 94 TYR A O 1
ATOM 785 N N . THR A 1 95 ? -17.427 -4.380 15.449 1.00 97.38 95 THR A N 1
ATOM 786 C CA . THR A 1 95 ? -18.823 -4.152 15.054 1.00 97.38 95 THR A CA 1
ATOM 787 C C . THR A 1 95 ? -19.175 -5.003 13.839 1.00 97.38 95 THR A C 1
ATOM 789 O O . THR A 1 95 ? -18.533 -4.937 12.794 1.00 97.38 95 THR A O 1
ATOM 792 N N . PHE A 1 96 ? -20.221 -5.825 13.961 1.00 95.00 96 PHE A N 1
ATOM 793 C CA . PHE A 1 96 ? -20.553 -6.827 12.937 1.00 95.00 96 PHE A CA 1
ATOM 794 C C . PHE A 1 96 ? -21.191 -6.236 11.672 1.00 95.00 96 PHE A C 1
ATOM 796 O O . PHE A 1 96 ? -21.097 -6.843 10.600 1.00 95.00 96 PHE A O 1
ATOM 803 N N . GLY A 1 97 ? -21.877 -5.095 11.805 1.00 92.44 97 GLY A N 1
ATOM 804 C CA . GLY A 1 97 ? -22.648 -4.475 10.722 1.00 92.44 97 GLY A CA 1
ATOM 805 C C . GLY A 1 97 ? -21.763 -3.890 9.624 1.00 92.44 97 GLY A C 1
ATOM 806 O O . GLY A 1 97 ? -21.972 -4.161 8.447 1.00 92.44 97 GLY A O 1
ATOM 807 N N . ASP A 1 98 ? -20.738 -3.144 10.016 1.00 91.81 98 ASP A N 1
ATOM 808 C CA . ASP A 1 98 ? -19.752 -2.539 9.122 1.00 91.81 98 ASP A CA 1
ATOM 809 C C . ASP A 1 98 ? -18.456 -3.355 9.028 1.00 91.81 98 ASP A C 1
ATOM 811 O O . ASP A 1 98 ? -17.698 -3.138 8.091 1.00 91.81 98 ASP A O 1
ATOM 815 N N . SER A 1 99 ? -18.250 -4.350 9.902 1.00 95.44 99 SER A N 1
ATOM 816 C CA . SER A 1 99 ? -17.031 -5.166 10.013 1.00 95.44 99 SER A CA 1
ATOM 817 C C . SER A 1 99 ? -15.803 -4.373 10.468 1.00 95.44 99 SER A C 1
ATOM 819 O O . SER A 1 99 ? -14.695 -4.636 10.005 1.00 95.44 99 SER A O 1
ATOM 821 N N . GLN A 1 100 ? -15.969 -3.414 11.378 1.00 96.06 100 GLN A N 1
ATOM 822 C CA . GLN A 1 100 ? -14.877 -2.567 11.862 1.00 96.06 100 GLN A CA 1
ATOM 823 C C . GLN A 1 100 ? -14.325 -3.028 13.213 1.00 96.06 100 GLN A C 1
ATOM 825 O O . GLN A 1 100 ? -15.077 -3.373 14.118 1.00 96.06 100 GLN A O 1
ATOM 830 N N . VAL A 1 101 ? -12.997 -2.986 13.369 1.00 97.12 101 VAL A N 1
ATOM 831 C CA . VAL A 1 101 ? -12.324 -3.109 14.672 1.00 97.12 101 VAL A CA 1
ATOM 832 C C . VAL A 1 101 ? -11.830 -1.742 15.145 1.00 97.12 101 VAL A C 1
ATOM 834 O O . VAL A 1 101 ? -11.142 -1.018 14.416 1.00 97.12 101 VAL A O 1
ATOM 837 N N . PHE A 1 102 ? -12.173 -1.399 16.378 1.00 95.81 102 PHE A N 1
ATOM 838 C CA . PHE A 1 102 ? -11.801 -0.177 17.074 1.00 95.81 102 PHE A CA 1
ATOM 839 C C . PHE A 1 102 ? -10.874 -0.510 18.236 1.00 95.81 102 PHE A C 1
ATOM 841 O O . PHE A 1 102 ? -11.055 -1.529 18.897 1.00 95.81 102 PHE A O 1
ATOM 848 N N . MET A 1 103 ? -9.919 0.379 18.497 1.00 94.94 103 MET A N 1
ATOM 849 C CA . MET A 1 103 ? -9.184 0.430 19.758 1.00 94.94 103 MET A CA 1
ATOM 850 C C . MET A 1 103 ? -9.764 1.577 20.583 1.00 94.94 103 MET A C 1
ATOM 852 O O . MET A 1 103 ? -10.104 2.623 20.027 1.00 94.94 103 MET A O 1
ATOM 856 N N . LYS A 1 104 ? -9.916 1.388 21.888 1.00 93.75 104 LYS A N 1
ATOM 857 C CA . LYS A 1 104 ? -10.368 2.447 22.789 1.00 93.75 104 LYS A CA 1
ATOM 858 C C . LYS A 1 104 ? -9.228 3.434 23.049 1.00 93.75 104 LYS A C 1
ATOM 860 O O . LYS A 1 104 ? -8.091 3.032 23.281 1.00 93.75 104 LYS A O 1
ATOM 865 N N . PHE A 1 105 ? -9.561 4.720 23.046 1.00 90.88 105 PHE A N 1
ATOM 866 C CA . PHE A 1 105 ? -8.646 5.827 23.327 1.00 90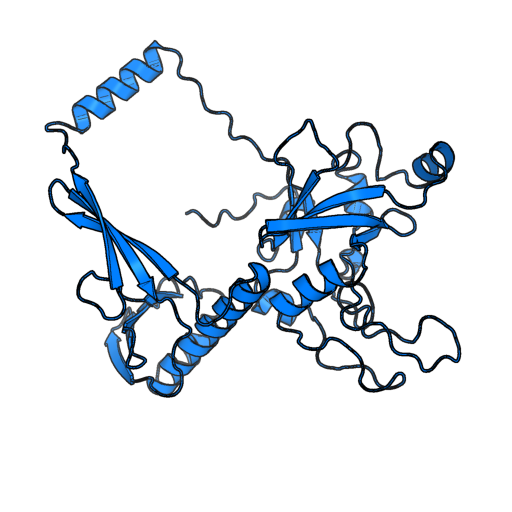.88 105 PHE A CA 1
ATOM 867 C C . PHE A 1 105 ? -9.204 6.677 24.468 1.00 90.88 105 PHE A C 1
ATOM 869 O O . PHE A 1 105 ? -10.424 6.790 24.612 1.00 90.88 105 PHE A O 1
ATOM 876 N N . GLY A 1 106 ? -8.334 7.289 25.269 1.00 87.75 106 GLY A N 1
ATOM 877 C CA . GLY A 1 106 ? -8.756 8.157 26.364 1.00 87.75 106 GLY A CA 1
ATOM 878 C C . GLY A 1 106 ? -7.588 8.624 27.222 1.00 87.75 106 GLY A C 1
ATOM 879 O O . GLY A 1 106 ? -6.649 7.873 27.444 1.00 87.75 106 GLY A O 1
ATOM 880 N N . GLU A 1 107 ? -7.675 9.855 27.731 1.00 80.75 107 GLU A N 1
ATOM 881 C CA . GLU A 1 107 ? -6.635 10.506 28.555 1.00 80.75 107 GLU A CA 1
ATOM 882 C C . GLU A 1 107 ? -6.250 9.719 29.814 1.00 80.75 107 GLU A C 1
ATOM 884 O O . GLU A 1 107 ? -5.162 9.900 30.346 1.00 80.75 107 GLU A O 1
ATOM 889 N N . THR A 1 108 ? -7.142 8.861 30.308 1.00 84.25 108 THR A N 1
ATOM 890 C CA . THR A 1 108 ? -6.915 8.042 31.504 1.00 84.25 108 THR A CA 1
ATOM 891 C C . THR A 1 108 ? -6.404 6.638 31.186 1.00 84.25 108 THR A C 1
ATOM 893 O O . THR A 1 108 ? -6.205 5.848 32.108 1.00 84.25 108 THR A O 1
ATOM 896 N N . LEU A 1 109 ? -6.231 6.291 29.905 1.00 88.69 109 LEU A N 1
ATOM 897 C CA . LEU A 1 109 ? -5.754 4.972 29.498 1.00 88.69 109 LEU A CA 1
ATOM 898 C C . LEU A 1 109 ? -4.222 4.890 29.546 1.00 88.69 109 LEU A C 1
ATOM 900 O O . LEU A 1 109 ? -3.547 5.887 29.283 1.00 88.69 109 LEU A O 1
ATOM 904 N N . PRO A 1 110 ? -3.651 3.698 29.802 1.00 86.31 110 PRO A N 1
ATOM 905 C CA . PRO A 1 110 ? -2.205 3.506 29.823 1.00 86.31 110 PRO A CA 1
ATOM 906 C C . PRO A 1 110 ? -1.512 3.934 28.525 1.00 86.31 110 PRO A C 1
ATOM 908 O O . PRO A 1 110 ? -2.044 3.746 27.421 1.00 86.31 110 PRO A O 1
ATOM 911 N N . ASN A 1 111 ? -0.274 4.418 28.670 1.00 89.50 111 ASN A N 1
ATOM 912 C CA . ASN A 1 111 ? 0.589 4.866 27.573 1.00 89.50 111 ASN A CA 1
ATOM 913 C C . ASN A 1 111 ? -0.071 5.954 26.723 1.00 89.50 111 ASN A C 1
ATOM 915 O O . ASN A 1 111 ? -0.107 5.842 25.497 1.00 89.50 111 ASN A O 1
ATOM 919 N N . THR A 1 112 ? -0.668 6.943 27.382 1.00 92.38 112 THR A N 1
ATOM 920 C CA . THR A 1 112 ? -1.326 8.083 26.752 1.00 92.38 112 THR A CA 1
ATOM 921 C C . THR A 1 112 ? -0.763 9.363 27.334 1.00 92.38 112 THR A C 1
ATOM 923 O O . THR A 1 112 ? -0.764 9.528 28.552 1.00 92.38 112 THR A O 1
ATOM 926 N N . ASP A 1 113 ? -0.379 10.284 26.459 1.00 94.50 113 ASP A N 1
ATOM 927 C CA . ASP A 1 113 ? 0.139 11.590 26.829 1.00 94.50 113 ASP A CA 1
ATOM 928 C C . ASP A 1 113 ? -0.745 12.699 26.256 1.00 94.50 113 ASP A C 1
ATOM 930 O O . ASP A 1 113 ? -1.203 12.663 25.109 1.00 94.50 113 ASP A O 1
ATOM 934 N N . LEU A 1 114 ? -1.020 13.712 27.076 1.00 94.19 114 LEU A N 1
ATOM 935 C CA . LEU A 1 114 ? -1.669 14.936 26.627 1.00 94.19 114 LEU A CA 1
ATOM 936 C C . LEU A 1 114 ? -0.601 15.893 26.098 1.00 94.19 114 LEU A C 1
ATOM 938 O O . LEU A 1 114 ? 0.196 16.424 26.868 1.00 94.19 114 LEU A O 1
ATOM 942 N N . LEU A 1 115 ? -0.638 16.171 24.798 1.00 94.69 115 LEU A N 1
ATOM 943 C CA . LEU A 1 115 ? 0.326 17.049 24.140 1.00 94.69 115 LEU A CA 1
ATOM 944 C C . LEU A 1 115 ? -0.045 18.519 24.287 1.00 94.69 115 LEU A C 1
ATOM 946 O O . LEU A 1 115 ? 0.803 19.367 24.566 1.00 94.69 115 LEU A O 1
ATOM 950 N N . LYS A 1 116 ? -1.320 18.848 24.047 1.00 94.94 116 LYS A N 1
ATOM 951 C CA . LYS A 1 116 ? -1.762 20.243 24.016 1.00 94.94 116 LYS A CA 1
ATOM 952 C C . LYS A 1 116 ? -3.239 20.389 24.338 1.00 94.94 116 LYS A C 1
ATOM 954 O O . LYS A 1 116 ? -4.070 19.635 23.843 1.00 94.94 116 LYS A O 1
ATOM 959 N N . LYS A 1 117 ? -3.564 21.433 25.099 1.00 95.50 117 LYS A N 1
ATOM 960 C CA . LYS A 1 117 ? -4.924 21.969 25.201 1.00 95.50 117 LYS A CA 1
ATOM 961 C C . LYS A 1 117 ? -5.029 23.221 24.343 1.00 95.50 117 LYS A C 1
ATOM 963 O O . LYS A 1 117 ? -4.119 24.049 24.337 1.00 95.50 117 LYS A O 1
ATOM 968 N N . ILE A 1 118 ? -6.112 23.317 23.592 1.00 95.56 118 ILE A N 1
ATOM 969 C CA . ILE A 1 118 ? -6.417 24.430 22.705 1.00 95.56 118 ILE A CA 1
ATOM 970 C C . ILE A 1 118 ? -7.777 24.956 23.137 1.00 95.56 118 ILE A C 1
ATOM 972 O O . ILE A 1 118 ? -8.774 24.241 23.025 1.00 95.56 118 ILE A O 1
ATOM 976 N N . ASP A 1 119 ? -7.811 26.182 23.642 1.00 95.62 119 ASP A N 1
ATOM 977 C CA . ASP A 1 119 ? -9.065 26.847 23.974 1.00 95.62 119 ASP A CA 1
ATOM 978 C C . ASP A 1 119 ? -9.816 27.190 22.688 1.00 95.62 119 ASP A C 1
ATOM 980 O O . ASP A 1 119 ? -9.236 27.704 21.729 1.00 95.62 119 ASP A O 1
ATOM 984 N N . ILE A 1 120 ? -11.105 26.862 22.663 1.00 92.81 120 ILE A N 1
ATOM 985 C CA . ILE A 1 120 ? -11.989 27.082 21.524 1.00 92.81 120 ILE A CA 1
ATOM 986 C C . ILE A 1 120 ? -13.145 27.961 21.960 1.00 92.81 120 ILE A C 1
ATOM 988 O O . ILE A 1 120 ? -13.925 27.608 22.845 1.00 92.81 120 ILE A O 1
ATOM 992 N N . GLU A 1 121 ? -13.294 29.082 21.268 1.00 90.69 121 GLU A N 1
ATOM 993 C CA . GLU A 1 121 ? -14.484 29.906 21.368 1.00 90.69 121 GLU A CA 1
ATOM 994 C C . GLU A 1 121 ? -15.632 29.227 20.611 1.00 90.69 121 GLU A C 1
ATOM 996 O O . GLU A 1 121 ? -15.581 29.031 19.395 1.00 90.69 121 GLU A O 1
ATOM 1001 N N . ILE A 1 122 ? -16.663 28.812 21.348 1.00 86.56 122 ILE A N 1
ATOM 1002 C CA . ILE A 1 122 ? -17.884 28.273 20.751 1.00 86.56 122 ILE A CA 1
ATOM 1003 C C . ILE A 1 122 ? -18.763 29.462 20.383 1.00 86.56 122 ILE A C 1
ATOM 1005 O O . ILE A 1 122 ? -19.205 30.193 21.267 1.00 86.56 122 ILE A O 1
ATOM 1009 N N . LEU A 1 123 ? -19.021 29.629 19.085 1.00 89.69 123 LEU A N 1
ATOM 1010 C CA . LEU A 1 123 ? -19.924 30.659 18.579 1.00 89.69 123 LEU A CA 1
ATOM 1011 C C . LEU A 1 123 ? -21.298 30.546 19.248 1.00 89.69 123 LEU A C 1
ATOM 1013 O O . LEU A 1 123 ? -21.857 29.452 19.333 1.00 89.69 123 LEU A O 1
ATOM 1017 N N . GLU A 1 124 ? -21.852 31.681 19.667 1.00 90.69 124 GLU A N 1
ATOM 1018 C CA . GLU A 1 124 ? -23.185 31.730 20.278 1.00 90.69 124 GLU A CA 1
ATOM 1019 C C . GLU A 1 124 ? -24.286 31.334 19.282 1.00 90.69 124 GLU A C 1
ATOM 1021 O O . GLU A 1 124 ? -25.190 30.577 19.634 1.00 90.69 124 GLU A O 1
ATOM 1026 N N . ASP A 1 125 ? -24.175 31.788 18.028 1.00 93.06 125 ASP A N 1
ATOM 1027 C CA . ASP A 1 125 ? -25.078 31.423 16.932 1.00 93.06 125 ASP A CA 1
ATOM 1028 C C . ASP A 1 125 ? -24.287 30.926 15.703 1.00 93.06 125 ASP A C 1
ATOM 1030 O O . ASP A 1 125 ? -23.999 31.686 14.767 1.00 93.06 125 ASP A O 1
ATOM 1034 N N . PRO A 1 126 ? -23.899 29.636 15.680 1.00 88.88 126 PRO A N 1
ATOM 1035 C CA . PRO A 1 126 ? -23.171 29.069 14.551 1.00 88.88 126 PRO A CA 1
ATOM 1036 C C . PRO A 1 126 ? -24.023 29.022 13.272 1.00 88.88 126 PRO A C 1
ATOM 1038 O O . PRO A 1 126 ? -23.469 29.026 12.172 1.00 88.88 126 PRO A O 1
ATOM 1041 N N . PHE A 1 127 ? -25.356 28.999 13.379 1.00 89.00 127 PHE A N 1
ATOM 1042 C CA . PHE A 1 127 ? -26.239 28.923 12.216 1.00 89.00 127 PHE A CA 1
ATOM 1043 C C . PHE A 1 127 ? -26.294 30.249 11.464 1.00 89.00 127 PHE A C 1
ATOM 1045 O O . PHE A 1 127 ? -26.225 30.252 10.231 1.00 89.00 127 PHE A O 1
ATOM 1052 N N . GLU A 1 128 ? -26.368 31.373 12.177 1.00 90.75 128 GLU A N 1
ATOM 1053 C CA . GLU A 1 128 ? -26.315 32.691 11.547 1.00 90.75 128 GLU A CA 1
ATOM 1054 C C . GLU A 1 128 ? -24.948 32.930 10.889 1.00 90.75 128 GLU A C 1
ATOM 1056 O O . GLU A 1 128 ? -24.901 33.378 9.742 1.00 90.75 128 GLU A O 1
ATOM 1061 N N . PHE A 1 129 ? -23.844 32.524 11.531 1.00 87.44 129 PHE A N 1
ATOM 1062 C CA . PHE A 1 129 ? -22.513 32.562 10.911 1.00 87.44 129 PHE A CA 1
ATOM 1063 C C . PHE A 1 129 ? -22.460 31.768 9.596 1.00 87.44 129 PHE A C 1
ATOM 1065 O O . PHE A 1 129 ? -21.988 32.287 8.578 1.00 87.44 129 PHE A O 1
ATOM 1072 N N . ILE A 1 130 ? -22.974 30.531 9.582 1.00 85.06 130 ILE A N 1
ATOM 1073 C CA . ILE A 1 130 ? -23.021 29.693 8.373 1.00 85.06 130 ILE A CA 1
ATOM 1074 C C . ILE A 1 130 ? -23.878 30.366 7.292 1.00 85.06 130 ILE A C 1
ATOM 1076 O O . ILE A 1 130 ? -23.448 30.504 6.147 1.00 85.06 130 ILE A O 1
ATOM 1080 N N . LYS A 1 131 ? -25.073 30.848 7.642 1.00 84.44 131 LYS A N 1
ATOM 1081 C CA . LYS A 1 131 ? -26.000 31.507 6.712 1.00 84.44 131 LYS A CA 1
ATOM 1082 C C . LYS A 1 131 ? -25.408 32.779 6.103 1.00 84.44 131 LYS A C 1
ATOM 1084 O O . LYS A 1 131 ? -25.568 33.012 4.903 1.00 84.44 131 LYS A O 1
ATOM 1089 N N . GLN A 1 132 ? -24.718 33.596 6.899 1.00 84.38 132 GLN A N 1
ATOM 1090 C CA . GLN A 1 132 ? -24.009 34.780 6.410 1.00 84.38 132 GLN A CA 1
ATOM 1091 C C . GLN A 1 132 ? -22.828 34.399 5.523 1.00 84.38 132 GLN A C 1
ATOM 1093 O O . GLN A 1 132 ? -22.653 35.000 4.464 1.00 84.38 132 GLN A O 1
ATOM 1098 N N . SER A 1 133 ? -22.074 33.366 5.902 1.00 78.06 133 SER A N 1
ATOM 1099 C CA . SER A 1 133 ? -20.978 32.820 5.097 1.00 78.06 133 SER A CA 1
ATOM 1100 C C . SER A 1 133 ? -21.465 32.366 3.718 1.00 78.06 133 SER A C 1
ATOM 1102 O O . SER A 1 133 ? -20.873 32.748 2.711 1.00 78.06 133 SER A O 1
ATOM 1104 N N . PHE A 1 134 ? -22.604 31.668 3.645 1.00 76.06 134 PHE A N 1
ATOM 1105 C CA . PHE A 1 134 ? -23.238 31.292 2.377 1.00 76.06 134 PHE A CA 1
ATOM 1106 C C . PHE A 1 134 ? -23.724 32.504 1.574 1.00 76.06 134 PHE A C 1
ATOM 1108 O O . PHE A 1 134 ? -23.441 32.600 0.382 1.00 76.06 134 PHE A O 1
ATOM 1115 N N . LYS A 1 135 ? -24.421 33.467 2.196 1.00 74.50 135 LYS A N 1
ATOM 1116 C CA . LYS A 1 135 ? -24.845 34.701 1.503 1.00 74.50 135 LYS A CA 1
ATOM 1117 C C . LYS A 1 135 ? -23.650 35.454 0.916 1.00 74.50 135 LYS A C 1
ATOM 1119 O O . LYS A 1 135 ? -23.710 35.900 -0.229 1.00 74.50 135 LYS A O 1
ATOM 1124 N N . LYS A 1 136 ? -22.562 35.555 1.684 1.00 65.31 136 LYS A N 1
ATOM 1125 C CA . LYS A 1 136 ? -21.316 36.195 1.262 1.00 65.31 136 LYS A CA 1
ATOM 1126 C C . LYS A 1 136 ? -20.677 35.435 0.099 1.00 65.31 136 LYS A C 1
ATOM 1128 O O . LYS A 1 136 ? -20.356 36.066 -0.901 1.00 65.31 136 LYS A O 1
ATOM 1133 N N . PHE A 1 137 ? -20.610 34.105 0.181 1.00 69.56 137 PHE A N 1
ATOM 1134 C CA . PHE A 1 137 ? -20.133 33.219 -0.886 1.00 69.56 137 PHE A CA 1
ATOM 1135 C C . PHE A 1 137 ? -20.854 33.454 -2.226 1.00 69.56 137 PHE A C 1
ATOM 1137 O O . PHE A 1 137 ? -20.190 33.655 -3.244 1.00 69.56 137 PHE A O 1
ATOM 1144 N N . TYR A 1 138 ? -22.192 33.521 -2.226 1.00 64.00 138 TYR A N 1
ATOM 1145 C CA . TYR A 1 138 ? -22.971 33.826 -3.435 1.00 64.00 138 TYR A CA 1
ATOM 1146 C C . TYR A 1 138 ? -22.741 35.257 -3.942 1.00 64.00 138 TYR A C 1
ATOM 1148 O O . TYR A 1 138 ? -22.700 35.482 -5.148 1.00 64.00 138 TYR A O 1
ATOM 1156 N N . SER A 1 139 ? -22.561 36.226 -3.037 1.00 60.03 139 SER A N 1
ATOM 1157 C CA . SER A 1 139 ? -22.353 37.632 -3.412 1.00 60.03 139 SER A CA 1
ATOM 1158 C C . SER A 1 139 ? -20.950 37.943 -3.949 1.00 60.03 139 SER A C 1
ATOM 1160 O O . SER A 1 139 ? -20.794 38.894 -4.708 1.00 60.03 139 SER A O 1
ATOM 1162 N N . THR A 1 140 ? -19.931 37.154 -3.588 1.00 59.50 140 THR A N 1
ATOM 1163 C CA . THR A 1 140 ? -18.538 37.351 -4.028 1.00 59.50 140 THR A CA 1
ATOM 1164 C C . THR A 1 140 ? -18.113 36.399 -5.149 1.00 59.50 140 THR A C 1
ATOM 1166 O O . THR A 1 140 ? -16.923 36.318 -5.440 1.00 59.50 140 THR A O 1
ATOM 1169 N N . GLY A 1 141 ? -19.052 35.657 -5.754 1.00 60.88 141 GLY A N 1
ATOM 1170 C CA . GLY A 1 141 ? -18.763 34.700 -6.830 1.00 60.88 141 GLY A CA 1
ATOM 1171 C C . GLY A 1 141 ? -17.782 33.604 -6.409 1.00 60.88 141 GLY A C 1
ATOM 1172 O O . GLY A 1 141 ? -16.876 33.293 -7.175 1.00 60.88 141 GLY A O 1
ATOM 1173 N N . GLY A 1 142 ? -17.929 33.101 -5.173 1.00 55.19 142 GLY A N 1
ATOM 1174 C CA . GLY A 1 142 ? -16.977 32.241 -4.467 1.00 55.19 142 GLY A CA 1
ATOM 1175 C C . GLY A 1 142 ? -16.191 31.288 -5.367 1.00 55.19 142 GLY A C 1
ATOM 1176 O O . GLY A 1 142 ? -16.762 30.532 -6.148 1.00 55.19 142 GLY A O 1
ATOM 1177 N N . VAL A 1 143 ? -14.863 31.333 -5.245 1.00 50.22 143 VAL A N 1
ATOM 1178 C CA . VAL A 1 143 ? -13.962 30.431 -5.962 1.00 50.22 143 VAL A CA 1
ATOM 1179 C C . VAL A 1 143 ? -14.278 29.010 -5.505 1.00 50.22 143 VAL A C 1
ATOM 1181 O O . VAL A 1 143 ? -13.917 28.611 -4.398 1.00 50.22 143 VAL A O 1
ATOM 1184 N N . LEU A 1 144 ? -14.969 28.252 -6.357 1.00 51.09 144 LEU A N 1
ATOM 1185 C CA . LEU A 1 144 ? -14.869 26.800 -6.367 1.00 51.09 144 LEU A CA 1
ATOM 1186 C C . LEU A 1 144 ? -13.376 26.497 -6.412 1.00 51.09 144 LEU A C 1
ATOM 1188 O O . LEU A 1 144 ? -12.717 26.814 -7.402 1.00 51.09 144 LEU A O 1
ATOM 1192 N N . VAL A 1 145 ? -12.836 25.949 -5.322 1.00 44.84 145 VAL A N 1
ATOM 1193 C CA . VAL A 1 145 ? -11.545 25.269 -5.374 1.00 44.84 145 VAL A CA 1
ATOM 1194 C C . VAL A 1 145 ? -11.750 24.218 -6.456 1.00 44.84 145 VAL A C 1
ATOM 1196 O O . VAL A 1 145 ? -12.607 23.352 -6.264 1.00 44.84 145 VAL A O 1
ATOM 1199 N N . PRO A 1 146 ? -11.079 24.318 -7.619 1.00 40.59 146 PRO A N 1
ATOM 1200 C CA . PRO A 1 146 ? -11.109 23.219 -8.556 1.00 40.59 146 PRO A CA 1
ATOM 1201 C C . PRO A 1 146 ? -10.659 22.028 -7.732 1.00 40.59 146 PRO A C 1
ATOM 1203 O O . PRO A 1 146 ? -9.628 22.120 -7.055 1.00 40.59 146 PRO A O 1
ATOM 1206 N N . GLU A 1 147 ? -11.434 20.948 -7.736 1.00 47.28 147 GLU A N 1
ATOM 1207 C CA . GLU A 1 147 ? -10.876 19.657 -7.384 1.00 47.28 147 GLU A CA 1
ATOM 1208 C C . GLU A 1 147 ? -9.584 19.597 -8.197 1.00 47.28 147 GLU A C 1
ATOM 1210 O O . GLU A 1 147 ? -9.619 19.629 -9.431 1.00 47.28 147 GLU A O 1
ATOM 1215 N N . LYS A 1 148 ? -8.423 19.701 -7.537 1.00 45.47 148 LYS A N 1
ATOM 1216 C CA . LYS A 1 148 ? -7.169 19.385 -8.202 1.00 45.47 148 LYS A CA 1
ATOM 1217 C C . LYS A 1 148 ? -7.362 17.911 -8.495 1.00 45.47 148 LYS A C 1
ATOM 1219 O O . LYS A 1 148 ? -7.096 17.088 -7.624 1.00 45.47 148 LYS A O 1
ATOM 1224 N N . THR A 1 149 ? -7.893 17.597 -9.673 1.00 53.97 149 THR A N 1
ATOM 1225 C CA . THR A 1 149 ? -7.858 16.268 -10.251 1.00 53.97 149 THR A CA 1
ATOM 1226 C C . THR A 1 149 ? -6.377 15.986 -10.366 1.00 53.97 149 THR A C 1
ATOM 1228 O O . THR A 1 149 ? -5.709 16.432 -11.301 1.00 53.97 149 THR A O 1
ATOM 1231 N N . ARG A 1 150 ? -5.819 15.412 -9.299 1.00 64.38 150 ARG A N 1
ATOM 1232 C CA . ARG A 1 150 ? -4.435 14.984 -9.275 1.00 64.38 150 ARG A CA 1
ATOM 1233 C C . ARG A 1 150 ? -4.338 13.983 -10.411 1.00 64.38 150 ARG A C 1
ATOM 1235 O O . ARG A 1 150 ? -5.150 13.069 -10.522 1.00 64.38 150 ARG A O 1
ATOM 1242 N N . ASP A 1 151 ? -3.414 14.256 -11.314 1.00 81.81 151 ASP A N 1
ATOM 1243 C CA . ASP A 1 151 ? -3.213 13.432 -12.487 1.00 81.81 151 ASP A CA 1
ATOM 1244 C C . ASP A 1 151 ? -2.565 12.126 -12.024 1.00 81.81 151 ASP A C 1
ATOM 1246 O O . ASP A 1 151 ? -1.385 12.103 -11.668 1.00 81.81 151 ASP A O 1
ATOM 1250 N N . TYR A 1 152 ? -3.381 11.078 -11.927 1.00 92.12 152 TYR A N 1
ATOM 1251 C CA . TYR A 1 152 ? -2.994 9.765 -11.430 1.00 92.12 152 TYR A CA 1
ATOM 1252 C C . TYR A 1 152 ? -2.778 8.793 -12.587 1.00 92.12 152 TYR A C 1
ATOM 1254 O O . TYR A 1 152 ? -3.537 8.780 -13.555 1.00 92.12 152 TYR A O 1
ATOM 1262 N N . LEU A 1 153 ? -1.791 7.916 -12.438 1.00 95.75 153 LEU A N 1
ATOM 1263 C CA . LEU A 1 153 ? -1.615 6.736 -13.277 1.00 95.75 153 LEU A CA 1
ATOM 1264 C C . LEU A 1 153 ? -1.559 5.511 -12.380 1.00 95.75 153 LEU A C 1
ATOM 1266 O O . LEU A 1 153 ? -0.887 5.523 -11.355 1.00 95.75 153 LEU A O 1
ATOM 1270 N N . TYR A 1 154 ? -2.225 4.435 -12.770 1.00 97.44 154 TYR A N 1
ATOM 1271 C CA . TYR A 1 154 ? -2.180 3.183 -12.025 1.00 97.44 154 TYR A CA 1
ATOM 1272 C C . TYR A 1 154 ? -1.352 2.158 -12.795 1.00 97.44 154 TYR A C 1
ATOM 1274 O O . TYR A 1 154 ? -1.471 2.061 -14.017 1.00 97.44 154 TYR A O 1
ATOM 1282 N N . LEU A 1 155 ? -0.530 1.379 -12.091 1.00 98.00 155 LEU A N 1
ATOM 1283 C CA . LEU A 1 155 ? 0.203 0.246 -12.662 1.00 98.00 155 LEU A CA 1
ATOM 1284 C C . LEU A 1 155 ? -0.219 -1.053 -11.965 1.00 98.00 155 LEU A C 1
ATOM 1286 O O . LEU A 1 155 ? -0.269 -1.082 -10.733 1.00 98.00 155 LEU A O 1
ATOM 1290 N N . PRO A 1 156 ? -0.494 -2.139 -12.706 1.00 98.06 156 PRO A N 1
ATOM 1291 C CA . PRO A 1 156 ? -0.891 -3.400 -12.106 1.00 98.06 156 PRO A CA 1
ATOM 1292 C C . PRO A 1 156 ? 0.314 -4.107 -11.479 1.00 98.06 156 PRO A C 1
ATOM 1294 O O . PRO A 1 156 ? 1.427 -4.082 -12.000 1.00 98.06 156 PRO A O 1
ATOM 1297 N N . LEU A 1 157 ? 0.070 -4.833 -10.393 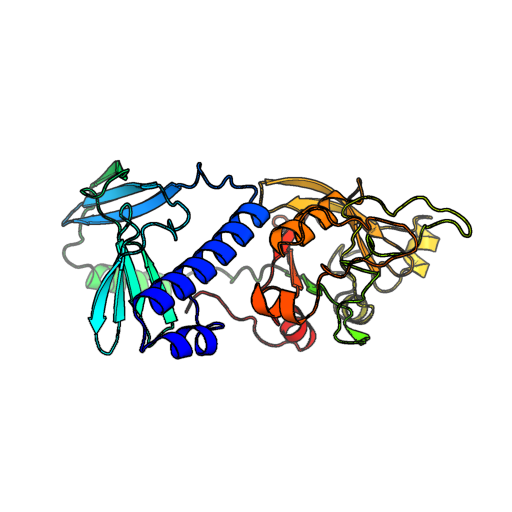1.00 97.75 157 LEU A N 1
ATOM 1298 C CA . LEU A 1 157 ? 1.029 -5.745 -9.763 1.00 97.75 157 LEU A CA 1
ATOM 1299 C C . LEU A 1 157 ? 0.957 -7.172 -10.347 1.00 97.75 157 LEU A C 1
ATOM 1301 O O . LEU A 1 157 ? 1.556 -8.110 -9.821 1.00 97.75 157 LEU A O 1
ATOM 1305 N N . TYR A 1 158 ? 0.240 -7.338 -11.459 1.00 97.56 158 TYR A N 1
ATOM 1306 C CA . TYR A 1 158 ? -0.005 -8.597 -12.162 1.00 97.56 158 TYR A CA 1
ATOM 1307 C C . TYR A 1 158 ? 0.103 -8.414 -13.687 1.00 97.56 158 TYR A C 1
ATOM 1309 O O . TYR A 1 158 ? 0.192 -7.301 -14.207 1.00 97.56 158 TYR A O 1
ATOM 1317 N N . SER A 1 159 ? 0.115 -9.519 -14.438 1.00 96.12 159 SER A N 1
ATOM 1318 C CA . SER A 1 159 ? 0.049 -9.482 -15.903 1.00 96.12 159 SER A CA 1
ATOM 1319 C C . SER A 1 159 ? -1.353 -9.080 -16.345 1.00 96.12 159 SER A C 1
ATOM 1321 O O . SER A 1 159 ? -2.262 -9.900 -16.268 1.00 96.12 159 SER A O 1
ATOM 1323 N N . TYR A 1 160 ? -1.524 -7.859 -16.858 1.00 94.88 160 TYR A N 1
ATOM 1324 C CA . TYR A 1 160 ? -2.828 -7.390 -17.348 1.00 94.88 160 TYR A CA 1
ATOM 1325 C C . TYR A 1 160 ? -3.410 -8.271 -18.460 1.00 94.88 160 TYR A C 1
ATOM 1327 O O . TYR A 1 160 ? -4.606 -8.498 -18.508 1.00 94.88 160 TYR A O 1
ATOM 1335 N N . ARG A 1 161 ? -2.566 -8.828 -19.339 1.00 92.12 161 ARG A N 1
ATOM 1336 C CA . ARG A 1 161 ? -3.036 -9.704 -20.425 1.00 92.12 161 ARG A CA 1
ATOM 1337 C C . ARG A 1 161 ? -3.655 -11.001 -19.900 1.00 92.12 161 ARG A C 1
ATOM 1339 O O . ARG A 1 161 ? -4.602 -11.507 -20.484 1.00 92.12 161 ARG A O 1
ATOM 1346 N N . ASP A 1 162 ? -3.054 -11.566 -18.858 1.00 92.94 162 ASP A N 1
ATOM 1347 C CA . ASP A 1 162 ? -3.364 -12.917 -18.388 1.00 92.94 162 ASP A CA 1
ATOM 1348 C C . ASP A 1 162 ? -4.139 -12.909 -17.055 1.00 92.94 162 ASP A C 1
ATOM 1350 O O . ASP A 1 162 ? -4.393 -13.976 -16.503 1.00 92.94 162 ASP A O 1
ATOM 1354 N N . HIS A 1 163 ? -4.426 -11.720 -16.507 1.00 94.50 163 HIS A N 1
ATOM 1355 C CA . HIS A 1 163 ? -4.993 -11.457 -15.174 1.00 94.50 163 HIS A CA 1
ATOM 1356 C C . HIS A 1 163 ? -4.407 -12.342 -14.059 1.00 94.50 163 HIS A C 1
ATOM 1358 O O . HIS A 1 163 ? -5.110 -12.830 -13.175 1.00 94.50 163 HIS A O 1
ATOM 1364 N N . LYS A 1 164 ? -3.087 -12.570 -14.110 1.00 96.38 164 LYS A N 1
ATOM 1365 C CA . LYS A 1 164 ? -2.371 -13.429 -13.158 1.00 96.38 164 LYS A CA 1
ATOM 1366 C C . LYS A 1 164 ? -1.014 -12.867 -12.773 1.00 96.38 164 LYS A C 1
ATOM 1368 O O . LYS A 1 164 ? -0.345 -12.201 -13.569 1.00 96.38 164 LYS A O 1
ATOM 1373 N N . VAL A 1 165 ? -0.561 -13.214 -11.575 1.00 97.12 165 VAL A N 1
ATOM 1374 C CA . VAL A 1 165 ? 0.834 -13.019 -11.172 1.00 97.12 165 VAL A CA 1
ATOM 1375 C C . VAL A 1 165 ? 1.653 -14.197 -11.704 1.00 97.12 165 VAL A C 1
ATOM 1377 O O . VAL A 1 165 ? 1.319 -15.353 -11.464 1.00 97.12 165 VAL A O 1
ATOM 1380 N N . SER A 1 166 ? 2.700 -13.909 -12.477 1.00 95.94 166 SER A N 1
ATOM 1381 C CA . SER A 1 166 ? 3.600 -14.932 -13.027 1.00 95.94 166 SER A CA 1
ATOM 1382 C C . SER A 1 166 ? 4.503 -15.506 -11.937 1.00 95.94 166 SER A C 1
ATOM 1384 O O . SER A 1 166 ? 4.957 -14.766 -11.069 1.00 95.94 166 SER A O 1
ATOM 1386 N N . GLU A 1 167 ? 4.823 -16.798 -12.000 1.00 96.25 167 GLU A N 1
ATOM 1387 C CA . GLU A 1 167 ? 5.639 -17.479 -10.984 1.00 96.25 167 GLU A CA 1
ATOM 1388 C C . GLU A 1 167 ? 7.107 -17.038 -10.971 1.00 96.25 167 GLU A C 1
ATOM 1390 O O . GLU A 1 167 ? 7.795 -17.233 -9.971 1.00 96.25 167 GLU A O 1
ATOM 1395 N N . SER A 1 168 ? 7.597 -16.458 -12.072 1.00 95.44 168 SER A N 1
ATOM 1396 C CA . SER A 1 168 ? 9.025 -16.180 -12.273 1.00 95.44 168 SER A CA 1
ATOM 1397 C C . SER A 1 168 ? 9.318 -14.876 -13.032 1.00 95.44 168 SER A C 1
ATOM 1399 O O . SER A 1 168 ? 10.370 -14.735 -13.660 1.00 95.44 168 SER A O 1
ATOM 1401 N N . SER A 1 169 ? 8.373 -13.931 -13.055 1.00 94.06 169 SER A N 1
ATOM 1402 C CA . SER A 1 169 ? 8.526 -12.614 -13.693 1.00 94.06 169 SER A CA 1
ATOM 1403 C C . SER A 1 169 ? 7.707 -11.541 -12.966 1.00 94.06 169 SER A C 1
ATOM 1405 O O . SER A 1 169 ? 6.906 -11.860 -12.089 1.00 94.06 169 SER A O 1
ATOM 1407 N N . GLY A 1 170 ? 7.893 -10.266 -13.326 1.00 94.94 170 GLY A N 1
ATOM 1408 C CA . GLY A 1 170 ? 7.268 -9.145 -12.612 1.00 94.94 170 GLY A CA 1
ATOM 1409 C C . GLY A 1 170 ? 7.697 -9.137 -11.146 1.00 94.94 170 GLY A C 1
ATOM 1410 O O . GLY A 1 170 ? 8.894 -9.109 -10.855 1.00 94.94 170 GLY A O 1
ATOM 1411 N N . LEU A 1 171 ? 6.729 -9.249 -10.234 1.00 96.00 171 LEU A N 1
ATOM 1412 C CA . LEU A 1 171 ? 6.982 -9.324 -8.792 1.00 96.00 171 LEU A CA 1
ATOM 1413 C C . LEU A 1 171 ? 7.755 -10.573 -8.356 1.00 96.00 171 LEU A C 1
ATOM 1415 O O . LEU A 1 171 ? 8.490 -10.522 -7.376 1.00 96.00 171 LEU A O 1
ATOM 1419 N N . ASN A 1 172 ? 7.646 -11.680 -9.094 1.00 97.12 172 ASN A N 1
ATOM 1420 C CA . ASN A 1 172 ? 8.348 -12.923 -8.773 1.00 97.12 172 ASN A CA 1
ATOM 1421 C C . ASN A 1 172 ? 9.609 -13.129 -9.630 1.00 97.12 172 ASN A C 1
ATOM 1423 O O . ASN A 1 172 ? 10.049 -14.261 -9.815 1.00 97.12 172 ASN A O 1
ATOM 1427 N N . ALA A 1 173 ? 10.213 -12.073 -10.191 1.00 95.50 173 ALA A N 1
ATOM 1428 C CA . ALA A 1 173 ? 11.408 -12.216 -11.035 1.00 95.50 173 ALA A CA 1
ATOM 1429 C C . ALA A 1 173 ? 12.602 -12.864 -10.296 1.00 95.50 173 ALA A C 1
ATOM 1431 O O . ALA A 1 173 ? 13.366 -13.619 -10.900 1.00 95.50 173 ALA A O 1
ATOM 1432 N N . TRP A 1 174 ? 12.713 -12.651 -8.983 1.00 95.19 174 TRP A N 1
ATOM 1433 C CA . TRP A 1 174 ? 13.652 -13.325 -8.080 1.00 95.19 174 TRP A CA 1
ATOM 1434 C C . TRP A 1 174 ? 13.483 -14.852 -8.044 1.00 95.19 174 TRP A C 1
ATOM 1436 O O . TRP A 1 174 ? 14.427 -15.582 -7.746 1.00 95.19 174 TRP A O 1
ATOM 1446 N N . ASN A 1 175 ? 12.294 -15.358 -8.379 1.00 96.69 175 ASN A N 1
ATOM 1447 C CA . ASN A 1 175 ? 12.011 -16.781 -8.506 1.00 96.69 175 ASN A CA 1
ATOM 1448 C C . ASN A 1 175 ? 12.262 -17.287 -9.938 1.00 96.69 175 ASN A C 1
ATOM 1450 O O . ASN A 1 175 ? 11.759 -18.337 -10.318 1.00 96.69 175 ASN A O 1
ATOM 1454 N N . GLY A 1 176 ? 13.002 -16.553 -10.768 1.00 94.56 176 GLY A N 1
ATOM 1455 C CA . GLY A 1 176 ? 13.435 -16.998 -12.091 1.00 94.56 176 GLY A CA 1
ATOM 1456 C C . GLY A 1 176 ? 14.644 -17.927 -12.070 1.00 94.56 176 GLY A C 1
ATOM 1457 O O . GLY A 1 176 ? 15.404 -17.988 -11.103 1.00 94.56 176 GLY A O 1
ATOM 1458 N N . LEU A 1 177 ? 14.858 -18.620 -13.191 1.00 94.44 177 LEU A N 1
ATOM 1459 C CA . LEU A 1 177 ? 16.134 -19.283 -13.458 1.00 94.44 177 LEU A CA 1
ATOM 1460 C C . LEU A 1 177 ? 17.276 -18.250 -13.567 1.00 94.44 177 LEU A C 1
ATOM 1462 O O . LEU A 1 177 ? 17.014 -17.070 -13.856 1.00 94.44 177 LEU A O 1
ATOM 1466 N N . PRO A 1 178 ? 18.536 -18.679 -13.369 1.00 93.56 178 PRO A N 1
ATOM 1467 C CA . PRO A 1 178 ? 19.717 -17.837 -13.555 1.00 93.56 178 PRO A CA 1
ATOM 1468 C C . PRO A 1 178 ? 19.713 -17.102 -14.903 1.00 93.56 178 PRO A C 1
ATOM 1470 O O . PRO A 1 178 ? 19.242 -17.626 -15.911 1.00 93.56 178 PRO A O 1
ATOM 1473 N N . LYS A 1 179 ? 20.224 -15.862 -14.927 1.00 88.44 179 LYS A N 1
ATOM 1474 C CA . LYS A 1 179 ? 20.223 -15.009 -16.137 1.00 88.44 179 LYS A CA 1
ATOM 1475 C C . LYS A 1 179 ? 21.079 -15.585 -17.270 1.00 88.44 179 LYS A C 1
ATOM 1477 O O . LYS A 1 179 ? 20.787 -15.333 -18.435 1.00 88.44 179 LYS A O 1
ATOM 1482 N N . SER A 1 180 ? 22.106 -16.351 -16.918 1.00 92.19 180 SER A N 1
ATOM 1483 C CA . SER A 1 180 ? 23.022 -16.983 -17.864 1.00 92.19 180 SER A CA 1
ATOM 1484 C C . SER A 1 180 ? 22.735 -18.477 -17.950 1.00 92.19 180 SER A C 1
ATOM 1486 O O . SER A 1 180 ? 22.679 -19.162 -16.926 1.00 92.19 180 SER A O 1
ATOM 1488 N N . ALA A 1 181 ? 22.587 -18.987 -19.173 1.00 88.50 181 ALA A N 1
ATOM 1489 C CA . ALA A 1 181 ? 22.419 -20.415 -19.419 1.00 88.50 181 ALA A CA 1
ATOM 1490 C C . ALA A 1 181 ? 23.590 -21.213 -18.815 1.00 88.50 181 ALA A C 1
ATOM 1492 O O . ALA A 1 181 ? 24.747 -20.816 -18.939 1.00 88.50 181 ALA A O 1
ATOM 1493 N N . GLY A 1 182 ? 23.282 -22.317 -18.130 1.00 88.06 182 GLY A N 1
ATOM 1494 C CA . GLY A 1 182 ? 24.276 -23.159 -17.452 1.00 88.06 182 GLY A CA 1
ATOM 1495 C C . GLY A 1 182 ? 24.818 -22.604 -16.128 1.00 88.06 182 GLY A C 1
ATOM 1496 O O . GLY A 1 182 ? 25.599 -23.281 -15.467 1.00 88.06 182 GLY A O 1
ATOM 1497 N N . SER A 1 183 ? 24.410 -21.402 -15.707 1.00 92.56 183 SER A N 1
ATOM 1498 C CA . SER A 1 183 ? 24.754 -20.880 -14.384 1.00 92.56 183 SER A CA 1
ATOM 1499 C C . SER A 1 183 ? 23.890 -21.516 -13.296 1.00 92.56 183 SER A C 1
ATOM 1501 O O . SER A 1 183 ? 22.728 -21.840 -13.524 1.00 92.56 183 SER A O 1
ATOM 1503 N N . THR A 1 184 ? 24.447 -21.633 -12.093 1.00 93.50 184 THR A N 1
ATOM 1504 C CA . THR A 1 184 ? 23.735 -22.003 -10.859 1.00 93.50 184 THR A CA 1
ATOM 1505 C C . THR A 1 184 ? 23.559 -20.808 -9.915 1.00 93.50 184 THR A C 1
ATOM 1507 O O . THR A 1 184 ? 23.042 -20.957 -8.808 1.00 93.50 184 THR A O 1
ATOM 1510 N N . VAL A 1 185 ? 23.982 -19.610 -10.342 1.00 95.62 185 VAL A N 1
ATOM 1511 C CA . VAL A 1 185 ? 23.896 -18.384 -9.542 1.00 95.62 185 VAL A CA 1
ATOM 1512 C C . VAL A 1 185 ? 22.448 -17.920 -9.484 1.00 95.62 185 VAL A C 1
ATOM 1514 O O . VAL A 1 185 ? 21.825 -17.617 -10.502 1.00 95.62 185 VAL A O 1
ATOM 1517 N N . LEU A 1 186 ? 21.923 -17.854 -8.266 1.00 94.06 186 LEU A N 1
ATOM 1518 C CA . LEU A 1 186 ? 20.561 -17.422 -7.997 1.00 94.06 186 LEU A CA 1
ATOM 1519 C C . LEU A 1 186 ? 20.334 -15.980 -8.451 1.00 94.06 186 LEU A C 1
ATOM 1521 O O . LEU A 1 186 ? 21.234 -15.138 -8.423 1.00 94.06 186 LEU A O 1
ATOM 1525 N N . ARG A 1 187 ? 19.086 -15.684 -8.810 1.00 92.88 187 ARG A N 1
ATOM 1526 C CA . ARG A 1 187 ? 18.623 -14.305 -8.963 1.00 92.88 187 ARG A CA 1
ATOM 1527 C C . ARG A 1 187 ? 18.860 -13.537 -7.647 1.00 92.88 187 ARG A C 1
ATOM 1529 O O . ARG A 1 187 ? 18.752 -14.139 -6.570 1.00 92.88 187 ARG A O 1
ATOM 1536 N N . PRO A 1 188 ? 19.189 -12.236 -7.702 1.00 92.88 188 PRO A N 1
ATOM 1537 C CA . PRO A 1 188 ? 19.310 -11.418 -6.503 1.00 92.88 188 PRO A CA 1
ATOM 1538 C C . PRO A 1 188 ? 18.040 -11.461 -5.651 1.00 92.88 188 PRO A C 1
ATOM 1540 O O . PRO A 1 188 ? 16.926 -11.476 -6.178 1.00 92.88 188 PRO A O 1
ATOM 1543 N N . GLU A 1 189 ? 18.216 -11.443 -4.332 1.00 93.00 189 GLU A N 1
ATOM 1544 C CA . GLU A 1 189 ? 17.099 -11.368 -3.396 1.00 93.00 189 GLU A CA 1
ATOM 1545 C C . GLU A 1 189 ? 16.263 -10.106 -3.654 1.00 93.00 189 GLU A C 1
ATOM 1547 O O . GLU A 1 189 ? 16.778 -8.980 -3.639 1.00 93.00 189 GLU A O 1
ATOM 1552 N N . GLY A 1 190 ? 14.964 -10.308 -3.871 1.00 92.19 190 GLY A N 1
ATOM 1553 C CA . GLY A 1 190 ? 14.001 -9.233 -4.100 1.00 92.19 190 GLY A CA 1
ATOM 1554 C C . GLY A 1 190 ? 14.106 -8.577 -5.473 1.00 92.19 190 GLY A C 1
ATOM 1555 O O . GLY A 1 190 ? 13.597 -7.472 -5.649 1.00 92.19 190 GLY A O 1
ATOM 1556 N N . GLU A 1 191 ? 14.755 -9.224 -6.450 1.00 94.56 191 GLU A N 1
ATOM 1557 C CA . GLU A 1 191 ? 14.653 -8.809 -7.851 1.00 94.56 191 GLU A CA 1
ATOM 1558 C C . GLU A 1 191 ? 13.181 -8.847 -8.293 1.00 94.56 191 GLU A C 1
ATOM 1560 O O . GLU A 1 191 ? 12.560 -9.909 -8.367 1.00 94.56 191 GLU A O 1
ATOM 1565 N N . ALA A 1 192 ? 12.622 -7.679 -8.596 1.00 94.88 192 ALA A N 1
ATOM 1566 C CA . ALA A 1 192 ? 11.262 -7.529 -9.086 1.00 94.88 192 ALA A CA 1
ATOM 1567 C C . ALA A 1 192 ? 11.108 -6.211 -9.853 1.00 94.88 192 ALA A C 1
ATOM 1569 O O . ALA A 1 192 ? 11.917 -5.294 -9.721 1.00 94.88 192 ALA A O 1
ATOM 1570 N N . TYR A 1 193 ? 10.063 -6.138 -10.670 1.00 95.62 193 TYR A N 1
ATOM 1571 C CA . TYR A 1 193 ? 9.657 -4.935 -11.391 1.00 95.62 193 TYR A CA 1
ATOM 1572 C C . TYR A 1 193 ? 8.134 -4.895 -11.505 1.00 95.62 193 TYR A C 1
ATOM 1574 O O . TYR A 1 193 ? 7.477 -5.942 -11.501 1.00 95.62 193 TYR A O 1
ATOM 1582 N N . ILE A 1 194 ? 7.577 -3.694 -11.647 1.00 97.31 194 ILE A N 1
ATOM 1583 C CA . ILE A 1 194 ? 6.146 -3.517 -11.893 1.00 97.31 194 ILE A CA 1
ATOM 1584 C C . ILE A 1 194 ? 5.908 -3.620 -13.404 1.00 97.31 194 ILE A C 1
ATOM 1586 O O . ILE A 1 194 ? 6.531 -2.868 -14.162 1.00 97.31 194 ILE A O 1
ATOM 1590 N N . PRO A 1 195 ? 5.074 -4.561 -13.878 1.00 96.56 195 PRO A N 1
ATOM 1591 C CA . PRO A 1 195 ? 4.757 -4.669 -15.293 1.00 96.56 195 PRO A CA 1
ATOM 1592 C C . PRO A 1 195 ? 3.921 -3.472 -15.748 1.00 96.56 195 PRO A C 1
ATOM 1594 O O . PRO A 1 195 ? 3.017 -3.025 -15.049 1.00 96.56 195 PRO A O 1
ATOM 1597 N N . ILE A 1 196 ? 4.185 -2.991 -16.960 1.00 97.62 196 ILE A N 1
ATOM 1598 C CA . ILE A 1 196 ? 3.425 -1.895 -17.556 1.00 97.62 196 ILE A CA 1
ATOM 1599 C C . ILE A 1 196 ? 2.766 -2.372 -18.846 1.00 97.62 196 ILE A C 1
A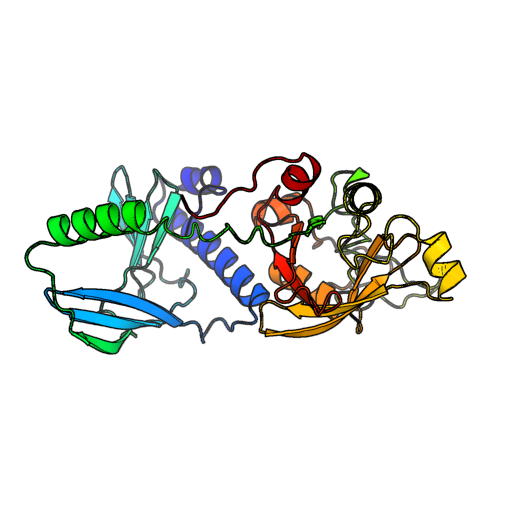TOM 1601 O O . ILE A 1 196 ? 3.462 -2.721 -19.807 1.00 97.62 196 ILE A O 1
ATOM 1605 N N . PRO A 1 197 ? 1.424 -2.426 -18.900 1.00 97.00 197 PRO A N 1
ATOM 1606 C CA . PRO A 1 197 ? 0.732 -2.892 -20.088 1.00 97.00 197 PRO A CA 1
ATOM 1607 C C . PRO A 1 197 ? 0.903 -1.931 -21.262 1.00 97.00 197 PRO A C 1
ATOM 1609 O O . PRO A 1 197 ? 0.702 -0.728 -21.133 1.00 97.00 197 PRO A O 1
ATOM 1612 N N . LYS A 1 198 ? 1.129 -2.465 -22.467 1.00 96.56 198 LYS A N 1
ATOM 1613 C CA . LYS A 1 198 ? 1.130 -1.653 -23.699 1.00 96.56 198 LYS A CA 1
ATOM 1614 C C . LYS A 1 198 ? -0.185 -0.882 -23.893 1.00 96.56 198 LYS A C 1
ATOM 1616 O O . LYS A 1 198 ? -0.182 0.196 -24.477 1.00 96.56 198 LYS A O 1
ATOM 1621 N N . ALA A 1 199 ? -1.305 -1.439 -23.425 1.00 97.25 199 ALA A N 1
ATOM 1622 C CA . ALA A 1 199 ? -2.608 -0.776 -23.449 1.00 97.25 199 ALA A CA 1
ATOM 1623 C C . ALA A 1 199 ? -2.617 0.521 -22.622 1.00 97.25 199 ALA A C 1
ATOM 1625 O O . ALA A 1 199 ? -3.202 1.503 -23.070 1.00 97.25 199 ALA A O 1
ATOM 1626 N N . LEU A 1 200 ? -1.902 0.552 -21.490 1.00 97.69 200 LEU A N 1
ATOM 1627 C CA . LEU A 1 200 ? -1.757 1.752 -20.668 1.00 97.69 200 LEU A CA 1
ATOM 1628 C C . LEU A 1 200 ? -1.052 2.860 -21.448 1.00 97.69 200 LEU A C 1
ATOM 1630 O O . LEU A 1 200 ? -1.574 3.962 -21.546 1.00 97.69 200 LEU A O 1
ATOM 1634 N N . TRP A 1 201 ? 0.083 2.553 -22.084 1.00 96.88 201 TRP A N 1
ATOM 1635 C CA . TRP A 1 201 ? 0.807 3.536 -22.897 1.00 96.88 201 TRP A CA 1
ATOM 1636 C C . TRP A 1 201 ? 0.023 4.025 -24.104 1.00 96.88 201 TRP A C 1
ATOM 1638 O O . TRP A 1 201 ? 0.162 5.180 -24.478 1.00 96.88 201 TRP A O 1
ATOM 1648 N N . LYS A 1 202 ? -0.844 3.200 -24.691 1.00 96.88 202 LYS A N 1
ATOM 1649 C CA . LYS A 1 202 ? -1.755 3.674 -25.741 1.00 96.88 202 LYS A CA 1
ATOM 1650 C C . LYS A 1 202 ? -2.807 4.650 -25.211 1.00 96.88 202 LYS A C 1
ATOM 1652 O O . LYS A 1 202 ? -3.151 5.584 -25.925 1.00 96.88 202 LYS A O 1
ATOM 1657 N N . LYS A 1 203 ? -3.325 4.415 -24.002 1.00 96.31 203 LYS A N 1
ATOM 1658 C CA . LYS A 1 203 ? -4.377 5.236 -23.387 1.00 96.31 203 LYS A CA 1
ATOM 1659 C C . LYS A 1 203 ? -3.821 6.537 -22.795 1.00 96.31 203 LYS A C 1
ATOM 1661 O O . LYS A 1 203 ? -4.418 7.591 -22.969 1.00 96.31 203 LYS A O 1
ATOM 1666 N N . HIS A 1 204 ? -2.640 6.474 -22.178 1.00 95.62 204 HIS A N 1
ATOM 1667 C CA . HIS A 1 204 ? -1.974 7.592 -21.500 1.00 95.62 204 HIS A CA 1
ATOM 1668 C C . HIS A 1 204 ? -0.525 7.801 -21.994 1.00 95.62 204 HIS A C 1
ATOM 1670 O O . HIS A 1 204 ? 0.420 7.722 -21.205 1.00 95.62 204 HIS A O 1
ATOM 1676 N N . PRO A 1 205 ? -0.309 8.065 -23.298 1.00 96.62 205 PRO A N 1
ATOM 1677 C CA . PRO A 1 205 ? 1.027 8.103 -23.903 1.00 96.62 205 PRO A CA 1
ATOM 1678 C C . PRO A 1 205 ? 1.936 9.215 -23.376 1.00 96.62 205 PRO A C 1
ATOM 1680 O O . PRO A 1 205 ? 3.148 9.036 -23.354 1.00 96.62 205 PRO A O 1
ATOM 1683 N N . TYR A 1 206 ? 1.365 10.342 -22.955 1.00 94.94 206 TYR A N 1
ATOM 1684 C CA . TYR A 1 206 ? 2.102 11.543 -22.549 1.00 94.94 206 TYR A CA 1
ATOM 1685 C C . TYR A 1 206 ? 2.040 11.801 -21.041 1.00 94.94 206 TYR A C 1
ATOM 1687 O O . TYR A 1 206 ? 2.391 12.887 -20.585 1.00 94.94 206 TYR A O 1
ATOM 1695 N N . TRP A 1 207 ? 1.568 10.822 -20.257 1.00 93.88 207 TRP A N 1
ATOM 1696 C CA . TRP A 1 207 ? 1.396 11.020 -18.819 1.00 93.88 207 TRP A CA 1
ATOM 1697 C C . TRP A 1 207 ? 2.730 11.283 -18.132 1.00 93.88 207 TRP A C 1
ATOM 1699 O O . TRP A 1 207 ? 2.812 12.215 -17.349 1.00 93.88 207 TRP A O 1
ATOM 1709 N N . ILE A 1 208 ? 3.787 10.532 -18.469 1.00 91.62 208 ILE A N 1
ATOM 1710 C CA . ILE A 1 208 ? 5.117 10.717 -17.866 1.00 91.62 208 ILE A CA 1
ATOM 1711 C C . ILE A 1 208 ? 5.667 12.103 -18.210 1.00 91.62 208 ILE A C 1
ATOM 1713 O O . ILE A 1 208 ? 5.965 12.900 -17.326 1.00 91.62 208 ILE A O 1
ATOM 1717 N N . ASN A 1 209 ? 5.743 12.412 -19.504 1.00 89.06 209 ASN A N 1
ATOM 1718 C CA . ASN A 1 209 ? 6.283 13.664 -20.002 1.00 89.06 209 ASN A CA 1
ATOM 1719 C C . ASN A 1 209 ? 5.441 14.145 -21.198 1.00 89.06 209 ASN A C 1
ATOM 1721 O O . ASN A 1 209 ? 5.262 13.384 -22.154 1.00 89.06 209 ASN A O 1
ATOM 1725 N N . PRO A 1 210 ? 4.962 15.404 -21.194 1.00 89.62 210 PRO A N 1
ATOM 1726 C CA . PRO A 1 210 ? 4.073 15.925 -22.234 1.00 89.62 210 PRO A CA 1
ATOM 1727 C C . PRO A 1 210 ? 4.703 15.958 -23.634 1.00 89.62 210 PRO A C 1
ATOM 1729 O O . PRO A 1 210 ? 3.990 16.070 -24.627 1.00 89.62 210 PRO A O 1
ATOM 1732 N N . THR A 1 211 ? 6.030 15.862 -23.729 1.00 91.12 211 THR A N 1
ATOM 1733 C CA . THR A 1 211 ? 6.771 15.902 -24.998 1.00 91.12 211 THR A CA 1
ATOM 1734 C C . THR A 1 211 ? 7.213 14.526 -25.494 1.00 91.12 211 THR A C 1
ATOM 1736 O O . THR A 1 211 ? 7.712 14.417 -26.612 1.00 91.12 211 THR A O 1
ATOM 1739 N N . ILE A 1 212 ? 7.027 13.466 -24.700 1.00 92.69 212 ILE A N 1
ATOM 1740 C CA . ILE A 1 212 ? 7.524 12.123 -25.019 1.00 92.69 212 ILE A CA 1
ATOM 1741 C C . ILE A 1 212 ? 6.360 11.146 -25.063 1.00 92.69 212 ILE A C 1
ATOM 1743 O O . ILE A 1 212 ? 5.685 10.902 -24.067 1.00 92.69 212 ILE A O 1
ATOM 1747 N N . ASN A 1 213 ? 6.151 10.551 -26.236 1.00 96.12 213 ASN A N 1
ATOM 1748 C CA . ASN A 1 213 ? 5.135 9.531 -26.431 1.00 96.12 213 ASN A CA 1
ATOM 1749 C C . ASN A 1 213 ? 5.646 8.164 -25.951 1.00 96.12 213 ASN A C 1
ATOM 1751 O O . ASN A 1 213 ? 6.332 7.450 -26.684 1.00 96.12 213 ASN A O 1
ATOM 1755 N N . MET A 1 214 ? 5.247 7.755 -24.747 1.00 96.00 214 MET A N 1
ATOM 1756 C CA . MET A 1 214 ? 5.619 6.464 -24.156 1.00 96.00 214 MET A CA 1
ATOM 1757 C C . MET A 1 214 ? 5.104 5.256 -24.956 1.00 96.00 214 MET A C 1
ATOM 1759 O O . MET A 1 214 ? 5.644 4.157 -24.836 1.00 96.00 214 MET A O 1
ATOM 1763 N N . SER A 1 215 ? 4.092 5.424 -25.816 1.00 96.88 215 SER A N 1
ATOM 1764 C CA . SER A 1 215 ? 3.639 4.348 -26.711 1.00 96.88 215 SER A CA 1
ATOM 1765 C C . SER A 1 215 ? 4.560 4.124 -27.917 1.00 96.88 215 SER A C 1
ATOM 1767 O O . SER A 1 215 ? 4.485 3.060 -28.539 1.00 96.88 215 SER A O 1
ATOM 1769 N N . ASN A 1 216 ? 5.450 5.081 -28.223 1.00 96.56 216 ASN A N 1
ATOM 1770 C CA . ASN A 1 216 ? 6.372 5.038 -29.357 1.00 96.56 216 ASN A CA 1
ATOM 1771 C C . ASN A 1 216 ? 7.837 4.861 -28.923 1.00 96.56 216 ASN A C 1
ATOM 1773 O O . ASN A 1 216 ? 8.701 5.711 -29.132 1.00 96.56 216 ASN A O 1
ATOM 1777 N N . TYR A 1 217 ? 8.128 3.702 -28.331 1.00 96.38 217 TYR A N 1
ATOM 1778 C CA . TYR A 1 217 ? 9.479 3.331 -27.896 1.00 96.38 217 TYR A CA 1
ATOM 1779 C C . TYR A 1 217 ? 10.538 3.432 -29.009 1.00 96.38 217 TYR A C 1
ATOM 1781 O O . TYR A 1 217 ? 11.661 3.857 -28.748 1.00 96.38 217 TYR A O 1
ATOM 1789 N N . ALA A 1 218 ? 10.190 3.061 -30.246 1.00 96.38 218 ALA A N 1
ATOM 1790 C CA . ALA A 1 218 ? 11.129 3.076 -31.366 1.00 96.38 218 ALA A CA 1
ATOM 1791 C C . ALA A 1 218 ? 11.604 4.500 -31.697 1.00 96.38 218 ALA A C 1
ATOM 1793 O O . ALA A 1 218 ? 12.799 4.713 -31.883 1.00 96.38 218 ALA A O 1
ATOM 1794 N N . GLU A 1 219 ? 10.688 5.473 -31.702 1.00 96.25 219 GLU A N 1
ATOM 1795 C CA . GLU A 1 219 ? 11.014 6.889 -31.902 1.00 96.25 219 GLU A CA 1
ATOM 1796 C C . GLU A 1 219 ? 11.881 7.437 -30.765 1.00 96.25 219 GLU A C 1
ATOM 1798 O O . GLU A 1 219 ? 12.888 8.099 -31.022 1.00 96.25 219 GLU A O 1
ATOM 1803 N N . TYR A 1 220 ? 11.553 7.116 -29.509 1.00 96.00 220 TYR A N 1
ATOM 1804 C CA . TYR A 1 220 ? 12.388 7.508 -28.372 1.00 96.00 220 TYR A CA 1
ATOM 1805 C C . TYR A 1 220 ? 13.805 6.940 -28.492 1.00 96.00 220 TYR A C 1
ATOM 1807 O O . TYR A 1 220 ? 14.788 7.663 -28.331 1.00 96.00 220 TYR A O 1
ATOM 1815 N N . HIS A 1 221 ? 13.925 5.650 -28.809 1.00 95.44 221 HIS A N 1
ATOM 1816 C CA . HIS A 1 221 ? 15.218 4.993 -28.956 1.00 95.44 221 HIS A CA 1
ATOM 1817 C C . HIS A 1 221 ? 16.020 5.587 -30.121 1.00 95.44 221 HIS A C 1
ATOM 1819 O O . HIS A 1 221 ? 17.210 5.853 -29.976 1.00 95.44 221 HIS A O 1
ATOM 1825 N N . GLN A 1 222 ? 15.376 5.843 -31.262 1.00 96.06 222 GLN A N 1
ATOM 1826 C CA . GLN A 1 222 ? 16.022 6.434 -32.434 1.00 96.06 222 GLN A CA 1
ATOM 1827 C C . GLN A 1 222 ? 16.494 7.873 -32.183 1.00 96.06 222 GLN A C 1
ATOM 1829 O O . GLN A 1 222 ? 17.577 8.241 -32.628 1.00 96.06 222 GLN A O 1
ATOM 1834 N N . SER A 1 223 ? 15.699 8.678 -31.476 1.00 95.12 223 SER A N 1
ATOM 1835 C CA . SER A 1 223 ? 16.004 10.093 -31.219 1.00 95.12 223 SER A CA 1
ATOM 1836 C C . SER A 1 223 ? 17.009 10.306 -30.086 1.00 95.12 223 SER A C 1
ATOM 1838 O O . SER A 1 223 ? 17.813 11.233 -30.153 1.00 95.12 223 SER A O 1
ATOM 1840 N N . THR A 1 224 ? 16.991 9.460 -29.052 1.00 94.19 224 THR A N 1
ATOM 1841 C CA . THR A 1 224 ? 17.817 9.649 -27.845 1.00 94.19 224 THR A CA 1
ATOM 1842 C C . THR A 1 224 ? 18.982 8.669 -27.721 1.00 94.19 224 THR A C 1
ATOM 1844 O O . THR A 1 224 ? 19.884 8.897 -26.915 1.00 94.19 224 THR A O 1
ATOM 1847 N N . GLY A 1 225 ? 18.952 7.549 -28.450 1.00 94.75 225 GLY A N 1
ATOM 1848 C CA . GLY A 1 225 ? 19.868 6.419 -28.259 1.00 94.75 225 GLY A CA 1
ATOM 1849 C C . GLY A 1 225 ? 19.666 5.658 -26.941 1.00 94.75 225 GLY A C 1
ATOM 1850 O O . GLY A 1 225 ? 20.463 4.779 -26.615 1.00 94.75 225 GLY A O 1
ATOM 1851 N N . LYS A 1 226 ? 18.633 5.987 -26.151 1.00 94.06 226 LYS A N 1
ATOM 1852 C CA . LYS A 1 226 ? 18.368 5.380 -24.840 1.00 94.06 226 LYS A CA 1
ATOM 1853 C C . LYS A 1 226 ? 17.302 4.291 -24.940 1.00 94.06 226 LYS A C 1
ATOM 1855 O O . LYS A 1 226 ? 16.327 4.403 -25.674 1.00 94.06 226 LYS A O 1
ATOM 1860 N N . SER A 1 227 ? 17.465 3.241 -24.136 1.00 92.50 227 SER A N 1
ATOM 1861 C CA . SER A 1 227 ? 16.518 2.115 -24.031 1.00 92.50 227 SER A CA 1
ATOM 1862 C C . SER A 1 227 ? 15.602 2.188 -22.803 1.00 92.50 227 SER A C 1
ATOM 1864 O O . SER A 1 227 ? 14.824 1.266 -22.565 1.00 92.50 227 SER A O 1
ATOM 1866 N N . SER A 1 228 ? 15.712 3.250 -22.005 1.00 95.00 228 SER A N 1
ATOM 1867 C CA . SER A 1 228 ? 14.948 3.446 -20.773 1.00 95.00 228 SER A CA 1
ATOM 1868 C C . SER A 1 228 ? 14.763 4.927 -20.466 1.00 95.00 228 SER A C 1
ATOM 1870 O O . SER A 1 228 ? 15.665 5.719 -20.744 1.00 95.00 228 SER A O 1
ATOM 1872 N N . TYR A 1 229 ? 13.643 5.271 -19.836 1.00 95.50 229 TYR A N 1
ATOM 1873 C CA . TYR A 1 229 ? 13.339 6.628 -19.386 1.00 95.50 229 TYR A CA 1
ATOM 1874 C C . TYR A 1 229 ? 13.579 6.760 -17.870 1.00 95.50 229 TYR A C 1
ATOM 1876 O O . TYR A 1 229 ? 12.925 6.031 -17.122 1.00 95.50 229 TYR A O 1
ATOM 1884 N N . PRO A 1 230 ? 14.514 7.612 -17.407 1.00 95.69 230 PRO A N 1
ATOM 1885 C CA . PRO A 1 230 ? 14.801 7.802 -15.984 1.00 95.69 230 PRO A CA 1
ATOM 1886 C C . PRO A 1 230 ? 13.789 8.721 -15.294 1.00 95.69 230 PRO A C 1
ATOM 1888 O O . PRO A 1 230 ? 13.278 9.644 -15.916 1.00 95.69 230 PRO A O 1
ATOM 1891 N N . ILE A 1 231 ? 13.545 8.468 -14.009 1.00 96.31 231 ILE A N 1
ATOM 1892 C CA . ILE A 1 231 ? 12.701 9.263 -13.108 1.00 96.31 231 ILE A CA 1
ATOM 1893 C C . ILE A 1 231 ? 13.297 9.262 -11.694 1.00 96.31 231 ILE A C 1
ATOM 1895 O O . ILE A 1 231 ? 14.078 8.368 -11.349 1.00 96.31 231 ILE A O 1
ATOM 1899 N N . HIS A 1 232 ? 12.860 10.197 -10.857 1.00 96.88 232 HIS A N 1
ATOM 1900 C CA . HIS A 1 232 ? 13.058 10.160 -9.413 1.00 96.88 232 HIS A CA 1
ATOM 1901 C C . HIS A 1 232 ? 11.775 9.648 -8.754 1.00 96.88 232 HIS A C 1
ATOM 1903 O O . HIS A 1 232 ? 10.703 10.232 -8.897 1.00 96.88 232 HIS A O 1
ATOM 1909 N N . LEU A 1 233 ? 11.875 8.507 -8.073 1.00 96.94 233 LEU A N 1
ATOM 1910 C CA . LEU A 1 233 ? 10.740 7.832 -7.456 1.00 96.94 233 LEU A CA 1
ATOM 1911 C C . LEU A 1 233 ? 10.699 8.141 -5.958 1.00 96.94 233 LEU A C 1
ATOM 1913 O O . LEU A 1 233 ? 11.571 7.694 -5.209 1.00 96.94 233 LEU A O 1
ATOM 1917 N N . HIS A 1 234 ? 9.683 8.889 -5.536 1.00 96.38 234 HIS A N 1
ATOM 1918 C CA . HIS A 1 234 ? 9.420 9.230 -4.141 1.00 96.38 234 HIS A CA 1
ATOM 1919 C C . HIS A 1 234 ? 8.571 8.143 -3.479 1.00 96.38 234 HIS A C 1
ATOM 1921 O O . HIS A 1 234 ? 7.448 7.861 -3.908 1.00 96.38 234 HIS A O 1
ATOM 1927 N N . MET A 1 235 ? 9.120 7.533 -2.432 1.00 94.94 235 MET A N 1
ATOM 1928 C CA . MET A 1 235 ? 8.514 6.416 -1.712 1.00 94.94 235 MET A CA 1
ATOM 1929 C C . MET A 1 235 ? 7.682 6.905 -0.512 1.00 94.94 235 MET A C 1
ATOM 1931 O O . MET A 1 235 ? 7.953 7.984 0.024 1.00 94.94 235 MET A O 1
ATOM 1935 N N . PRO A 1 236 ? 6.702 6.117 -0.026 1.00 93.19 236 PRO A N 1
ATOM 1936 C CA . PRO A 1 236 ? 5.854 6.513 1.106 1.00 93.19 236 PRO A CA 1
ATOM 1937 C C . PRO A 1 236 ? 6.587 6.702 2.440 1.00 93.19 236 PRO A C 1
ATOM 1939 O O . PRO A 1 236 ? 6.073 7.385 3.320 1.00 93.19 236 PRO A O 1
ATOM 1942 N N . ASP A 1 237 ? 7.773 6.111 2.597 1.00 89.94 237 ASP A N 1
ATOM 1943 C CA . ASP A 1 237 ? 8.638 6.281 3.773 1.00 89.94 237 ASP A CA 1
ATOM 1944 C C . ASP A 1 237 ? 9.453 7.595 3.740 1.00 89.94 237 ASP A C 1
ATOM 1946 O O . ASP A 1 237 ? 10.272 7.851 4.621 1.00 89.94 237 ASP A O 1
ATOM 1950 N N . GLY A 1 238 ? 9.243 8.434 2.717 1.00 92.25 238 GLY A N 1
ATOM 1951 C CA . GLY A 1 238 ? 9.933 9.709 2.515 1.00 92.25 238 GLY A CA 1
ATOM 1952 C C . GLY A 1 238 ? 11.275 9.595 1.788 1.00 92.25 238 GLY A C 1
ATOM 1953 O O . GLY A 1 238 ? 11.899 10.618 1.500 1.00 92.25 238 GLY A O 1
ATOM 1954 N N . THR A 1 239 ? 11.733 8.384 1.461 1.00 93.56 239 THR A N 1
ATOM 1955 C CA . THR A 1 239 ? 12.959 8.190 0.680 1.00 93.56 239 THR A CA 1
ATOM 1956 C C . THR A 1 239 ? 12.732 8.462 -0.809 1.00 93.56 239 THR A C 1
ATOM 1958 O O . THR A 1 239 ? 11.608 8.486 -1.311 1.00 93.56 239 THR A O 1
ATOM 1961 N N . THR A 1 240 ? 13.813 8.727 -1.542 1.00 95.56 240 THR A N 1
ATOM 1962 C CA . THR A 1 240 ? 13.773 8.965 -2.991 1.00 95.56 240 THR A CA 1
ATOM 1963 C C . THR A 1 240 ? 14.897 8.192 -3.660 1.00 95.56 240 THR A C 1
ATOM 1965 O O . THR A 1 240 ? 16.031 8.210 -3.178 1.00 95.56 240 THR A O 1
ATOM 1968 N N . PHE A 1 241 ? 14.588 7.521 -4.768 1.00 95.12 241 PHE A N 1
ATOM 1969 C CA . PHE A 1 241 ? 15.555 6.727 -5.524 1.00 95.12 241 PHE A CA 1
ATOM 1970 C C . PHE A 1 241 ? 15.435 6.981 -7.019 1.00 95.12 241 PHE A C 1
ATOM 1972 O O . PHE A 1 241 ? 14.347 7.242 -7.530 1.00 95.12 241 PHE A O 1
ATOM 1979 N N . ASP A 1 242 ? 16.540 6.808 -7.738 1.00 96.62 242 ASP A N 1
ATOM 1980 C CA . ASP A 1 242 ? 16.490 6.760 -9.193 1.00 96.62 242 ASP A CA 1
ATOM 1981 C C . ASP A 1 242 ? 15.739 5.503 -9.644 1.00 96.62 242 ASP A C 1
ATOM 1983 O O . ASP A 1 242 ? 16.005 4.379 -9.197 1.00 96.62 242 ASP A O 1
ATOM 1987 N N . ALA A 1 243 ? 14.804 5.686 -10.568 1.00 96.75 243 ALA A N 1
ATOM 1988 C CA . ALA A 1 243 ? 14.074 4.607 -11.206 1.00 96.75 243 ALA A CA 1
ATOM 1989 C C . ALA A 1 243 ? 14.004 4.812 -12.714 1.00 96.75 243 ALA A C 1
ATOM 1991 O O . ALA A 1 243 ? 14.346 5.862 -13.252 1.00 96.75 243 ALA A O 1
ATOM 1992 N N . ILE A 1 244 ? 13.617 3.754 -13.414 1.00 96.00 244 ILE A N 1
ATOM 1993 C CA . ILE A 1 244 ? 13.548 3.740 -14.866 1.00 96.00 244 ILE A CA 1
ATOM 1994 C C . ILE A 1 244 ? 12.292 3.018 -15.344 1.00 96.00 244 ILE A C 1
ATOM 1996 O O . ILE A 1 244 ? 11.983 1.909 -14.898 1.00 96.00 244 ILE A O 1
ATOM 2000 N N . PHE A 1 245 ? 11.632 3.605 -16.341 1.00 96.56 245 PHE A N 1
ATOM 2001 C CA . PHE A 1 245 ? 10.797 2.853 -17.269 1.00 96.56 245 PHE A CA 1
ATOM 2002 C C . PHE A 1 245 ? 11.726 2.128 -18.239 1.00 96.56 245 PHE A C 1
ATOM 2004 O O . PHE A 1 245 ? 12.346 2.732 -19.114 1.00 96.56 245 PHE A O 1
ATOM 2011 N N . ALA A 1 246 ? 11.886 0.832 -18.022 1.00 93.19 246 ALA A N 1
ATOM 2012 C CA . ALA A 1 246 ? 12.905 -0.009 -18.622 1.00 93.19 246 ALA A CA 1
ATOM 2013 C C . ALA A 1 246 ? 12.326 -1.043 -19.591 1.00 93.19 246 ALA A C 1
ATOM 2015 O O . ALA A 1 246 ? 11.111 -1.237 -19.700 1.00 93.19 246 ALA A O 1
ATOM 2016 N N . GLN A 1 247 ? 13.256 -1.776 -20.211 1.00 89.31 247 GLN A N 1
ATOM 2017 C CA . GLN A 1 247 ? 13.017 -2.831 -21.194 1.00 89.31 247 GLN A CA 1
ATOM 2018 C C . GLN A 1 247 ? 12.369 -2.316 -22.487 1.00 89.31 247 GLN A C 1
ATOM 2020 O O . GLN A 1 247 ? 11.837 -1.210 -22.566 1.00 89.31 247 GLN A O 1
ATOM 2025 N N . GLU A 1 248 ? 12.419 -3.150 -23.523 1.00 92.69 248 GLU A N 1
ATOM 2026 C CA . GLU A 1 248 ? 11.788 -2.845 -24.803 1.00 92.69 248 GLU A CA 1
ATOM 2027 C C . GLU A 1 248 ? 10.294 -2.541 -24.616 1.00 92.69 248 GLU A C 1
ATOM 2029 O O . GLU A 1 248 ? 9.553 -3.339 -24.028 1.00 92.69 248 GLU A O 1
ATOM 2034 N N . GLY A 1 249 ? 9.868 -1.375 -25.109 1.00 94.62 249 GLY A N 1
ATOM 2035 C CA . GLY A 1 249 ? 8.491 -0.898 -24.998 1.00 94.62 249 GLY A CA 1
ATOM 2036 C C . GLY A 1 249 ? 8.134 -0.231 -23.668 1.00 94.62 249 GLY A C 1
ATOM 2037 O O . GLY A 1 249 ? 6.944 -0.067 -23.409 1.00 94.62 249 GLY A O 1
ATOM 2038 N N . PHE A 1 250 ? 9.117 0.109 -22.821 1.00 96.75 250 PHE A N 1
ATOM 2039 C CA . PHE A 1 250 ? 8.896 0.700 -21.490 1.00 96.75 250 PHE A CA 1
ATOM 2040 C C . PHE A 1 250 ? 7.941 -0.130 -20.624 1.00 96.75 250 PHE A C 1
ATOM 2042 O O . PHE A 1 250 ? 7.065 0.395 -19.940 1.00 96.75 250 PHE A O 1
ATOM 2049 N N . LYS A 1 251 ? 8.067 -1.455 -20.707 1.00 95.62 251 LYS A N 1
ATOM 2050 C CA . LYS A 1 251 ? 7.112 -2.414 -20.129 1.00 95.62 251 LYS A CA 1
ATOM 2051 C C . LYS A 1 251 ? 7.381 -2.766 -18.664 1.00 95.62 251 LYS A C 1
ATOM 2053 O O . LYS A 1 251 ? 6.704 -3.639 -18.121 1.00 95.62 251 LYS A O 1
ATOM 2058 N N . ALA A 1 252 ? 8.385 -2.154 -18.044 1.00 95.88 252 ALA A N 1
ATOM 2059 C CA . ALA A 1 252 ? 8.774 -2.433 -16.669 1.00 95.88 252 ALA A CA 1
ATOM 2060 C C . ALA A 1 252 ? 9.166 -1.145 -15.941 1.00 95.88 252 ALA A C 1
ATOM 2062 O O . ALA A 1 252 ? 10.026 -0.419 -16.428 1.00 95.88 252 ALA A O 1
ATOM 2063 N N . LEU A 1 253 ? 8.598 -0.897 -14.762 1.00 97.25 253 LEU A N 1
ATOM 2064 C CA . LEU A 1 253 ? 9.125 0.085 -13.812 1.00 97.25 253 LEU A CA 1
ATOM 2065 C C . LEU A 1 253 ? 10.011 -0.634 -12.790 1.00 97.25 253 LEU A C 1
ATOM 2067 O O . LEU A 1 253 ? 9.584 -1.608 -12.163 1.00 97.25 253 LEU A O 1
ATOM 2071 N N . GLN A 1 254 ? 11.243 -0.159 -12.628 1.00 94.38 254 GLN A N 1
ATOM 2072 C CA . GLN A 1 254 ? 12.209 -0.689 -11.663 1.00 94.38 254 GLN A CA 1
ATOM 2073 C C . GLN A 1 254 ? 13.160 0.410 -11.177 1.00 94.38 254 GLN A C 1
ATOM 2075 O O . GLN A 1 254 ? 13.411 1.372 -11.898 1.00 94.38 254 GLN A O 1
ATOM 2080 N N . THR A 1 255 ? 13.711 0.259 -9.975 1.00 92.75 255 THR A N 1
ATOM 2081 C CA . THR A 1 255 ? 14.698 1.190 -9.398 1.00 92.75 255 THR A CA 1
ATOM 2082 C C . THR A 1 255 ? 16.125 0.889 -9.859 1.00 92.75 255 THR A C 1
ATOM 2084 O O . THR A 1 255 ? 16.406 -0.160 -10.439 1.00 92.75 255 THR A O 1
ATOM 2087 N N . ASN A 1 256 ? 17.054 1.793 -9.569 1.00 82.00 256 ASN A N 1
ATOM 2088 C CA . ASN A 1 256 ? 18.488 1.550 -9.600 1.00 82.00 256 ASN A CA 1
ATOM 2089 C C . ASN A 1 256 ? 19.080 1.928 -8.229 1.00 82.00 256 ASN A C 1
ATOM 2091 O O . ASN A 1 256 ? 19.162 3.119 -7.941 1.00 82.00 256 ASN A O 1
ATOM 2095 N N . PRO A 1 257 ? 19.501 0.973 -7.374 1.00 83.56 257 PRO A N 1
ATOM 2096 C CA . PRO A 1 257 ? 19.527 -0.488 -7.541 1.00 83.56 257 PRO A CA 1
ATOM 2097 C C . PRO A 1 257 ? 18.169 -1.176 -7.791 1.00 83.56 257 PRO A C 1
ATOM 2099 O O . PRO A 1 257 ? 17.143 -0.803 -7.224 1.00 83.56 257 PRO A O 1
ATOM 2102 N N . GLN A 1 258 ? 18.172 -2.247 -8.598 1.00 81.06 258 GLN A N 1
ATOM 2103 C CA . GLN A 1 258 ? 16.962 -2.946 -9.086 1.00 81.06 258 GLN A CA 1
ATOM 2104 C C . GLN A 1 258 ? 16.083 -3.571 -7.993 1.00 81.06 258 GLN A C 1
ATOM 2106 O O . GLN A 1 258 ? 14.896 -3.797 -8.204 1.00 81.06 258 GLN A O 1
ATOM 2111 N N . ASN A 1 259 ? 16.643 -3.864 -6.823 1.00 84.94 259 ASN A N 1
ATOM 2112 C CA . ASN A 1 259 ? 15.930 -4.567 -5.761 1.00 84.94 259 ASN A CA 1
ATOM 2113 C C . ASN A 1 259 ? 15.184 -3.646 -4.786 1.00 84.94 259 ASN A C 1
ATOM 2115 O O . ASN A 1 259 ? 14.455 -4.172 -3.957 1.00 84.94 259 ASN A O 1
ATOM 2119 N N . ILE A 1 260 ? 15.344 -2.319 -4.846 1.00 91.44 260 ILE A N 1
ATOM 2120 C CA . ILE A 1 260 ? 14.714 -1.410 -3.870 1.00 91.44 260 ILE A CA 1
ATOM 2121 C C . ILE A 1 260 ? 13.190 -1.453 -3.998 1.00 91.44 260 ILE A C 1
ATOM 2123 O O . ILE A 1 260 ? 12.510 -1.865 -3.057 1.00 91.44 260 ILE A O 1
ATOM 2127 N N . LEU A 1 261 ? 12.660 -1.128 -5.183 1.00 92.50 261 LEU A N 1
ATOM 2128 C CA . LEU A 1 261 ? 11.219 -1.183 -5.445 1.00 92.50 261 LEU A CA 1
ATOM 2129 C C . LEU A 1 261 ? 10.663 -2.591 -5.217 1.00 92.50 261 LEU A C 1
ATOM 2131 O O . LEU A 1 261 ? 9.609 -2.765 -4.611 1.00 92.50 261 LEU A O 1
ATOM 2135 N N . GLY A 1 262 ? 11.407 -3.604 -5.665 1.00 92.31 262 GLY A N 1
ATOM 2136 C CA . GLY A 1 262 ? 11.032 -5.000 -5.500 1.00 92.31 262 GLY A CA 1
ATOM 2137 C C . GLY A 1 262 ? 10.894 -5.415 -4.039 1.00 92.31 262 GLY A C 1
ATOM 2138 O O . GLY A 1 262 ? 9.862 -5.955 -3.650 1.00 92.31 262 GLY A O 1
ATOM 2139 N N . LYS A 1 263 ? 11.900 -5.122 -3.209 1.00 92.94 263 LYS A N 1
ATOM 2140 C CA . LYS A 1 263 ? 11.880 -5.426 -1.774 1.00 92.94 263 LYS A CA 1
ATOM 2141 C C . LYS A 1 263 ? 10.771 -4.678 -1.049 1.00 92.94 263 LYS A C 1
ATOM 2143 O O . LYS A 1 263 ? 10.104 -5.296 -0.229 1.00 92.94 263 LYS A O 1
ATOM 2148 N N . TRP A 1 264 ? 10.544 -3.403 -1.365 1.00 94.56 264 TRP A N 1
ATOM 2149 C CA . TRP A 1 264 ? 9.439 -2.639 -0.781 1.00 94.56 264 TRP A CA 1
ATOM 2150 C C . TRP A 1 264 ? 8.088 -3.311 -1.062 1.00 94.56 264 TRP A C 1
ATOM 2152 O O . TRP A 1 264 ? 7.355 -3.624 -0.122 1.00 94.56 264 TRP A O 1
ATOM 2162 N N . ILE A 1 265 ? 7.808 -3.650 -2.329 1.00 95.06 265 ILE A N 1
ATOM 2163 C CA . ILE A 1 265 ? 6.548 -4.314 -2.694 1.00 95.06 265 ILE A CA 1
ATOM 2164 C C . ILE A 1 265 ? 6.426 -5.676 -2.009 1.00 95.06 265 ILE A C 1
ATOM 2166 O O . ILE A 1 265 ? 5.407 -5.983 -1.393 1.00 95.06 265 ILE A O 1
ATOM 2170 N N . LEU A 1 266 ? 7.466 -6.505 -2.105 1.00 95.38 266 LEU A N 1
ATOM 2171 C CA . LEU A 1 266 ? 7.457 -7.867 -1.575 1.00 95.38 266 LEU A CA 1
ATOM 2172 C C . LEU A 1 266 ? 7.293 -7.882 -0.051 1.00 95.38 266 LEU A C 1
ATOM 2174 O O . LEU A 1 266 ? 6.501 -8.675 0.456 1.00 95.38 266 LEU A O 1
ATOM 2178 N N . ASN A 1 267 ? 7.954 -6.972 0.668 1.00 92.62 267 ASN A N 1
ATOM 2179 C CA . ASN A 1 267 ? 7.816 -6.841 2.117 1.00 92.62 267 ASN A CA 1
ATOM 2180 C C . ASN A 1 267 ? 6.401 -6.407 2.521 1.00 92.62 267 ASN A C 1
ATOM 2182 O O . ASN A 1 267 ? 5.821 -7.015 3.421 1.00 92.62 267 ASN A O 1
ATOM 2186 N N . ALA A 1 268 ? 5.816 -5.415 1.841 1.00 91.62 268 ALA A N 1
ATOM 2187 C CA . ALA A 1 268 ? 4.440 -4.982 2.097 1.00 91.62 268 ALA A CA 1
ATOM 2188 C C . ALA A 1 268 ? 3.416 -6.098 1.816 1.00 91.62 268 ALA A C 1
ATOM 2190 O O . ALA A 1 268 ? 2.442 -6.259 2.548 1.00 91.62 268 ALA A O 1
ATOM 2191 N N . LEU A 1 269 ? 3.681 -6.951 0.820 1.00 92.19 269 LEU A N 1
ATOM 2192 C CA . LEU A 1 269 ? 2.894 -8.158 0.545 1.00 92.19 269 LEU A CA 1
ATOM 2193 C C . LEU A 1 269 ? 3.233 -9.335 1.483 1.00 92.19 269 LEU A C 1
ATOM 2195 O O . LEU A 1 269 ? 2.646 -10.413 1.370 1.00 92.19 269 LEU A O 1
ATOM 2199 N N . GLY A 1 270 ? 4.156 -9.163 2.431 1.00 90.69 270 GLY A N 1
ATOM 2200 C CA . GLY A 1 270 ? 4.567 -10.165 3.417 1.00 90.69 270 GLY A CA 1
ATOM 2201 C C . GLY A 1 270 ? 5.456 -11.294 2.880 1.00 90.69 270 GLY A C 1
ATOM 2202 O O . GLY A 1 270 ? 5.623 -12.308 3.557 1.00 90.69 270 GLY A O 1
ATOM 2203 N N . ILE A 1 271 ? 6.046 -11.139 1.694 1.00 92.69 271 ILE A N 1
ATOM 2204 C CA . ILE A 1 271 ? 7.048 -12.060 1.148 1.00 92.69 271 ILE A CA 1
ATOM 2205 C C . ILE A 1 271 ? 8.420 -11.698 1.724 1.00 92.69 271 ILE A C 1
ATOM 2207 O O . ILE A 1 271 ? 9.129 -10.831 1.217 1.00 92.69 271 ILE A O 1
ATOM 2211 N N . LYS A 1 272 ? 8.800 -12.384 2.804 1.00 88.38 272 LYS A N 1
ATOM 2212 C CA . LYS A 1 272 ? 10.102 -12.212 3.461 1.00 88.38 272 LYS A CA 1
ATOM 2213 C C . LYS A 1 272 ? 11.164 -13.093 2.799 1.00 88.38 272 LYS A C 1
ATOM 2215 O O . LYS A 1 272 ? 10.896 -14.251 2.489 1.00 88.38 272 LYS A O 1
ATOM 2220 N N . LYS A 1 273 ? 12.381 -12.560 2.654 1.00 88.56 273 LYS A N 1
ATOM 2221 C CA . LYS A 1 273 ? 13.545 -13.235 2.041 1.00 88.56 273 LYS A CA 1
ATOM 2222 C C . LYS A 1 273 ? 13.254 -13.823 0.643 1.00 88.56 273 LYS A C 1
ATOM 2224 O O . LYS A 1 273 ? 13.415 -15.028 0.447 1.00 88.56 273 LYS A O 1
ATOM 2229 N N . PRO A 1 274 ? 12.801 -13.002 -0.324 1.00 92.38 274 PRO A N 1
ATOM 2230 C CA . PRO A 1 274 ? 12.447 -13.440 -1.676 1.00 92.38 274 PRO A CA 1
ATOM 2231 C C . PRO A 1 274 ? 13.679 -13.871 -2.485 1.00 92.38 274 PRO A C 1
ATOM 2233 O O . PRO A 1 274 ? 14.215 -13.119 -3.302 1.00 92.38 274 PRO A O 1
ATOM 2236 N N . GLN A 1 275 ? 14.139 -15.097 -2.251 1.00 92.81 275 GLN A N 1
ATOM 2237 C CA . GLN A 1 275 ? 15.182 -15.761 -3.019 1.00 92.81 275 GLN A CA 1
ATOM 2238 C C . GLN A 1 275 ? 14.937 -17.273 -3.026 1.00 92.81 275 GLN A C 1
ATOM 2240 O O . GLN A 1 275 ? 14.484 -17.854 -2.038 1.00 92.81 275 GLN A O 1
ATOM 2245 N N . ARG A 1 276 ? 15.246 -17.937 -4.143 1.00 93.62 276 ARG A N 1
ATOM 2246 C CA . ARG A 1 276 ? 15.270 -19.404 -4.179 1.00 93.62 276 ARG A CA 1
ATOM 2247 C C . ARG A 1 276 ? 16.335 -19.938 -3.219 1.00 93.62 276 ARG A C 1
ATOM 2249 O O . ARG A 1 276 ? 17.391 -19.339 -3.076 1.00 93.62 276 ARG A O 1
ATOM 2256 N N . GLN A 1 277 ? 16.101 -21.104 -2.622 1.00 92.50 277 GLN A N 1
ATOM 2257 C CA . GLN A 1 277 ? 17.144 -21.799 -1.851 1.00 92.50 277 GLN A CA 1
ATOM 2258 C C . GLN A 1 277 ? 18.137 -22.528 -2.765 1.00 92.50 277 GLN A C 1
ATOM 2260 O O . GLN A 1 277 ? 19.315 -22.658 -2.442 1.00 92.50 277 GLN A O 1
ATOM 2265 N N . ARG A 1 278 ? 17.660 -23.000 -3.922 1.00 92.31 278 ARG A N 1
ATOM 2266 C CA . ARG A 1 278 ? 18.461 -23.657 -4.956 1.00 92.31 278 ARG A CA 1
ATOM 2267 C C . ARG A 1 278 ? 18.019 -23.201 -6.337 1.00 92.31 278 ARG A C 1
ATOM 2269 O O . ARG A 1 278 ? 16.850 -22.898 -6.550 1.00 92.31 278 ARG A O 1
ATOM 2276 N N . TYR A 1 279 ? 18.946 -23.160 -7.288 1.00 91.38 279 TYR A N 1
ATOM 2277 C CA . TYR A 1 279 ? 18.668 -22.610 -8.616 1.00 91.38 279 TYR A CA 1
ATOM 2278 C C . TYR A 1 279 ? 17.661 -23.455 -9.409 1.00 91.38 279 TYR A C 1
ATOM 2280 O O . TYR A 1 279 ? 16.922 -22.909 -10.225 1.00 91.38 279 TYR A O 1
ATOM 2288 N N . ASP A 1 280 ? 17.618 -24.760 -9.141 1.00 90.50 280 ASP A N 1
ATOM 2289 C CA . ASP A 1 280 ? 16.828 -25.785 -9.823 1.00 90.50 280 ASP A CA 1
ATOM 2290 C C . ASP A 1 280 ? 15.463 -26.056 -9.169 1.00 90.50 280 ASP A C 1
ATOM 2292 O O . ASP A 1 280 ? 14.625 -26.719 -9.774 1.00 90.50 280 ASP A O 1
ATOM 2296 N N . ILE A 1 281 ? 15.210 -25.520 -7.970 1.00 91.94 281 ILE A N 1
ATOM 2297 C CA . ILE A 1 281 ? 13.955 -25.712 -7.233 1.00 91.94 281 ILE A CA 1
ATOM 2298 C C . ILE A 1 281 ? 13.257 -24.353 -7.069 1.00 91.94 281 ILE A C 1
ATOM 2300 O O . ILE A 1 281 ? 13.805 -23.466 -6.406 1.00 91.94 281 ILE A O 1
ATOM 2304 N N . PRO A 1 282 ? 12.065 -24.148 -7.663 1.00 92.62 282 PRO A N 1
ATOM 2305 C CA . PRO A 1 282 ? 11.325 -22.903 -7.503 1.00 92.62 282 PRO A CA 1
ATOM 2306 C C . PRO A 1 282 ? 10.844 -22.733 -6.059 1.00 92.62 282 PRO A C 1
ATOM 2308 O O . PRO A 1 282 ? 10.459 -23.694 -5.393 1.00 92.62 282 PRO A O 1
ATOM 2311 N N . ALA A 1 283 ? 10.842 -21.492 -5.579 1.00 93.88 283 ALA A N 1
ATOM 2312 C CA . ALA A 1 283 ? 10.195 -21.158 -4.321 1.00 93.88 283 ALA A CA 1
ATOM 2313 C C . ALA A 1 283 ? 8.669 -21.241 -4.476 1.00 93.88 283 ALA A C 1
ATOM 2315 O O . ALA A 1 283 ? 8.128 -20.892 -5.526 1.00 93.88 283 ALA A O 1
ATOM 2316 N N . THR A 1 284 ? 7.985 -21.672 -3.416 1.00 91.88 284 THR A N 1
ATOM 2317 C CA . THR A 1 284 ? 6.516 -21.765 -3.360 1.00 91.88 284 THR A CA 1
ATOM 2318 C C . THR A 1 284 ? 5.874 -20.567 -2.664 1.00 91.88 284 THR A C 1
ATOM 2320 O O . THR A 1 284 ? 4.732 -20.229 -2.957 1.00 91.88 284 THR A O 1
ATOM 2323 N N . ASN A 1 285 ? 6.607 -19.892 -1.772 1.00 92.81 285 ASN A N 1
ATOM 2324 C CA . ASN A 1 285 ? 6.160 -18.657 -1.130 1.00 92.81 285 ASN A CA 1
ATOM 2325 C C . ASN A 1 285 ? 6.370 -17.462 -2.071 1.00 92.81 285 ASN A C 1
ATOM 2327 O O . ASN A 1 285 ? 7.335 -16.707 -1.939 1.00 92.81 285 ASN A O 1
ATOM 2331 N N . ILE A 1 286 ? 5.496 -17.352 -3.065 1.00 95.94 286 ILE A N 1
ATOM 2332 C CA . ILE A 1 286 ? 5.523 -16.319 -4.102 1.00 95.94 286 ILE A CA 1
ATOM 2333 C C . ILE A 1 286 ? 4.291 -15.421 -4.010 1.00 95.94 286 ILE A C 1
ATOM 2335 O O . ILE A 1 286 ? 3.295 -15.762 -3.373 1.00 95.94 286 ILE A O 1
ATOM 2339 N N . VAL A 1 287 ? 4.334 -14.273 -4.683 1.00 96.81 287 VAL A N 1
ATOM 2340 C CA . VAL A 1 287 ? 3.145 -13.431 -4.830 1.00 96.81 287 VAL A CA 1
ATOM 2341 C C . VAL A 1 287 ? 2.151 -14.123 -5.765 1.00 96.81 287 VAL A C 1
ATOM 2343 O O . VAL A 1 287 ? 2.517 -14.534 -6.866 1.00 96.81 287 VAL A O 1
ATOM 2346 N N . THR A 1 288 ? 0.891 -14.210 -5.344 1.00 96.56 288 THR A N 1
ATOM 2347 C CA . THR A 1 288 ? -0.237 -14.743 -6.123 1.00 96.56 288 THR A CA 1
ATOM 2348 C C . THR A 1 288 ? -1.371 -13.720 -6.186 1.00 96.56 288 THR A C 1
ATOM 2350 O O . THR A 1 288 ? -1.398 -12.769 -5.403 1.00 96.56 288 THR A O 1
ATOM 2353 N N . MET A 1 289 ? -2.339 -13.916 -7.090 1.00 96.44 289 MET A N 1
ATOM 2354 C CA . MET A 1 289 ? -3.547 -13.075 -7.118 1.00 96.44 289 MET A CA 1
ATOM 2355 C C . MET A 1 289 ? -4.323 -13.144 -5.798 1.00 96.44 289 MET A C 1
ATOM 2357 O O . MET A 1 289 ? -4.780 -12.112 -5.310 1.00 96.44 289 MET A O 1
ATOM 2361 N N . ASP A 1 290 ? -4.410 -14.327 -5.182 1.00 93.81 290 ASP A N 1
ATOM 2362 C CA . ASP A 1 290 ? -5.056 -14.494 -3.876 1.00 93.81 290 ASP A CA 1
ATOM 2363 C C . ASP A 1 290 ? -4.349 -13.679 -2.795 1.00 93.81 290 ASP A C 1
ATOM 2365 O O . ASP A 1 290 ? -5.006 -13.038 -1.975 1.00 93.81 290 ASP A O 1
ATOM 2369 N N . ARG A 1 291 ? -3.011 -13.619 -2.834 1.00 93.38 291 ARG A N 1
ATOM 2370 C CA . ARG A 1 291 ? -2.239 -12.797 -1.901 1.00 93.38 291 ARG A CA 1
ATOM 2371 C C . ARG A 1 291 ? -2.512 -11.305 -2.087 1.00 93.38 291 ARG A C 1
ATOM 2373 O O . ARG A 1 291 ? -2.728 -10.611 -1.095 1.00 93.38 291 ARG A O 1
ATOM 2380 N N . LEU A 1 292 ? -2.537 -10.822 -3.332 1.00 95.06 292 LEU A N 1
ATOM 2381 C CA . LEU A 1 292 ? -2.887 -9.431 -3.652 1.00 95.06 292 LEU A CA 1
ATOM 2382 C C . LEU A 1 292 ? -4.301 -9.088 -3.152 1.00 95.06 292 LEU A C 1
ATOM 2384 O O . LEU A 1 292 ? -4.502 -8.065 -2.498 1.00 95.06 292 LEU A O 1
ATOM 2388 N N . LYS A 1 293 ? -5.270 -9.984 -3.377 1.00 91.62 293 LYS A N 1
ATOM 2389 C CA . LYS A 1 293 ? -6.657 -9.836 -2.913 1.00 91.62 293 LYS A CA 1
ATOM 2390 C C . LYS A 1 293 ? -6.769 -9.819 -1.386 1.00 91.62 293 LYS A C 1
ATOM 2392 O O . LYS A 1 293 ? -7.486 -8.981 -0.838 1.00 91.62 293 LYS A O 1
ATOM 2397 N N . GLN A 1 294 ? -6.056 -10.720 -0.709 1.00 86.56 294 GLN A N 1
ATOM 2398 C CA . GLN A 1 294 ? -6.028 -10.815 0.750 1.00 86.56 294 GLN A CA 1
ATOM 2399 C C . GLN A 1 294 ? -5.485 -9.522 1.366 1.00 86.56 294 GLN A C 1
ATOM 2401 O O . GLN A 1 294 ? -6.151 -8.908 2.199 1.00 86.56 294 GLN A O 1
ATOM 2406 N N . ILE A 1 295 ? -4.303 -9.078 0.926 1.00 87.38 295 ILE A N 1
ATOM 2407 C CA . ILE A 1 295 ? -3.686 -7.839 1.422 1.00 87.38 295 ILE A CA 1
ATOM 2408 C C . ILE A 1 295 ? -4.535 -6.619 1.048 1.00 87.38 295 ILE A C 1
ATOM 2410 O O . ILE A 1 295 ? -4.694 -5.706 1.855 1.00 87.38 295 ILE A O 1
ATOM 2414 N N . GLY A 1 296 ? -5.157 -6.650 -0.130 1.00 89.81 296 GLY A N 1
ATOM 2415 C CA . GLY A 1 296 ? -6.075 -5.621 -0.593 1.00 89.81 296 GLY A CA 1
ATOM 2416 C C . GLY A 1 296 ? -5.487 -4.621 -1.570 1.00 89.81 296 GLY A C 1
ATOM 2417 O O . GLY A 1 296 ? -6.117 -3.591 -1.798 1.00 89.81 296 GLY A O 1
ATOM 2418 N N . TYR A 1 297 ? -4.337 -4.949 -2.155 1.00 92.31 297 TYR A N 1
ATOM 2419 C CA . TYR A 1 297 ? -3.654 -4.147 -3.159 1.00 92.31 297 TYR A CA 1
ATOM 2420 C C . TYR A 1 297 ? -3.292 -5.036 -4.349 1.00 92.31 297 TYR A C 1
ATOM 2422 O O . TYR A 1 297 ? -2.627 -6.057 -4.179 1.00 92.31 297 TYR A O 1
ATOM 2430 N N . ASP A 1 298 ? -3.704 -4.650 -5.553 1.00 96.25 298 ASP A N 1
ATOM 2431 C CA . ASP A 1 298 ? -3.343 -5.317 -6.815 1.00 96.25 298 ASP A CA 1
ATOM 2432 C C . ASP A 1 298 ? -2.659 -4.377 -7.813 1.00 96.25 298 ASP A C 1
ATOM 2434 O O . ASP A 1 298 ? -2.338 -4.763 -8.938 1.00 96.25 298 ASP A O 1
ATOM 2438 N N . SER A 1 299 ? -2.444 -3.134 -7.401 1.00 97.44 299 SER A N 1
ATOM 2439 C CA . SER A 1 299 ? -1.906 -2.068 -8.219 1.00 97.44 299 SER A CA 1
ATOM 2440 C C . SER A 1 299 ? -1.190 -1.042 -7.348 1.00 97.44 299 SER A C 1
ATOM 2442 O O . SER A 1 299 ? -1.336 -1.011 -6.123 1.00 97.44 299 SER A O 1
ATOM 2444 N N . VAL A 1 300 ? -0.376 -0.215 -7.990 1.00 97.69 300 VAL A N 1
ATOM 2445 C CA . VAL A 1 300 ? 0.194 0.996 -7.399 1.00 97.69 300 VAL A CA 1
ATOM 2446 C C . VAL A 1 300 ? -0.395 2.209 -8.096 1.00 97.69 300 VAL A C 1
ATOM 2448 O O . VAL A 1 300 ? -0.692 2.158 -9.291 1.00 97.69 300 VAL A O 1
ATOM 2451 N N . LYS A 1 301 ? -0.546 3.299 -7.351 1.00 96.31 301 LYS A N 1
ATOM 2452 C CA . LYS A 1 301 ? -0.867 4.624 -7.877 1.00 96.31 301 LYS A CA 1
ATOM 2453 C C . LYS A 1 301 ? 0.418 5.428 -8.016 1.00 96.31 301 LY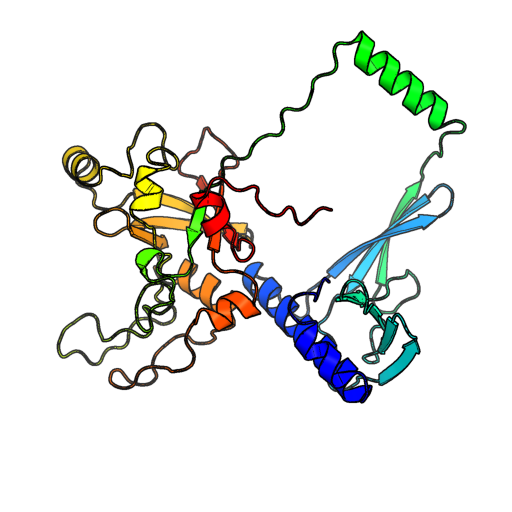S A C 1
ATOM 2455 O O . LYS A 1 301 ? 1.265 5.401 -7.125 1.00 96.31 301 LYS A O 1
ATOM 2460 N N . LEU A 1 302 ? 0.532 6.149 -9.119 1.00 96.88 302 LEU A N 1
ATOM 2461 C CA . LEU A 1 302 ? 1.578 7.115 -9.404 1.00 96.88 302 LEU A CA 1
ATOM 2462 C C . LEU A 1 302 ? 0.963 8.505 -9.523 1.00 96.88 302 LEU A C 1
ATOM 2464 O O . LEU A 1 302 ? -0.127 8.648 -10.080 1.00 96.88 302 LEU A O 1
ATOM 2468 N N . TRP A 1 303 ? 1.652 9.525 -9.020 1.00 94.62 303 TRP A N 1
ATOM 2469 C CA . TRP A 1 303 ? 1.234 10.919 -9.175 1.00 94.62 303 TRP A CA 1
ATOM 2470 C C . TRP A 1 303 ? 2.418 11.876 -9.180 1.00 94.62 303 TRP A C 1
ATOM 2472 O O . TRP A 1 303 ? 3.544 11.502 -8.857 1.00 94.62 303 TRP A O 1
ATOM 2482 N N . ARG A 1 304 ? 2.129 13.132 -9.524 1.00 91.12 304 ARG A N 1
ATOM 2483 C CA . ARG A 1 304 ? 3.055 14.262 -9.432 1.00 91.12 304 ARG A CA 1
ATOM 2484 C C . ARG A 1 304 ? 2.515 15.285 -8.449 1.00 91.12 304 ARG A C 1
ATOM 2486 O O . ARG A 1 304 ? 1.320 15.586 -8.470 1.00 91.12 304 ARG A O 1
ATOM 2493 N N . GLU A 1 305 ? 3.381 15.836 -7.610 1.00 88.25 305 GLU A N 1
ATOM 2494 C CA . GLU A 1 305 ? 3.022 16.986 -6.774 1.00 88.25 305 GLU A CA 1
ATOM 2495 C C . GLU A 1 305 ? 3.243 18.315 -7.502 1.00 88.25 305 GLU A C 1
ATOM 2497 O O . GLU A 1 305 ? 2.426 19.232 -7.373 1.00 88.25 305 GLU A O 1
ATOM 2502 N N . ASP A 1 306 ? 4.303 18.392 -8.312 1.00 86.25 306 ASP A N 1
ATOM 2503 C CA . ASP A 1 306 ? 4.693 19.580 -9.067 1.00 86.25 306 ASP A CA 1
ATOM 2504 C C . ASP A 1 306 ? 4.698 19.301 -10.584 1.00 86.25 306 ASP A C 1
ATOM 2506 O O . ASP A 1 306 ? 5.584 18.606 -11.085 1.00 86.25 306 ASP A O 1
ATOM 2510 N N . PRO A 1 307 ? 3.746 19.861 -11.356 1.00 81.62 307 PRO A N 1
ATOM 2511 C CA . PRO A 1 307 ? 3.730 19.737 -12.813 1.00 81.62 307 PRO A CA 1
ATOM 2512 C C . PRO A 1 307 ? 4.984 20.284 -13.514 1.00 81.62 307 PRO A C 1
ATOM 2514 O O . PRO A 1 307 ? 5.244 19.905 -14.655 1.00 81.62 307 PRO A O 1
ATOM 2517 N N . ALA A 1 308 ? 5.761 21.163 -12.868 1.00 86.31 308 ALA A N 1
ATOM 2518 C CA . ALA A 1 308 ? 7.016 21.675 -13.417 1.00 86.31 308 ALA A CA 1
ATOM 2519 C C . ALA A 1 308 ? 8.167 20.652 -13.349 1.00 86.31 308 ALA A C 1
ATOM 2521 O O . ALA A 1 308 ? 9.202 20.861 -13.985 1.00 86.31 308 ALA A O 1
ATOM 2522 N N . LYS A 1 309 ? 7.990 19.548 -12.611 1.00 89.81 309 LYS A N 1
ATOM 2523 C CA . LYS A 1 309 ? 8.975 18.473 -12.441 1.00 89.81 309 LYS A CA 1
ATOM 2524 C C . LYS A 1 309 ? 8.377 17.127 -12.866 1.00 89.81 309 LYS A C 1
ATOM 2526 O O . LYS A 1 309 ? 8.036 16.304 -12.023 1.00 89.81 309 LYS A O 1
ATOM 2531 N N . PRO A 1 310 ? 8.220 16.882 -14.179 1.00 88.00 310 PRO A N 1
ATOM 2532 C CA . PRO A 1 310 ? 7.540 15.687 -14.682 1.00 88.00 310 PRO A CA 1
ATOM 2533 C C . PRO A 1 310 ? 8.250 14.371 -14.330 1.00 88.00 310 PRO A C 1
ATOM 2535 O O . PRO A 1 310 ? 7.602 13.327 -14.314 1.00 88.00 310 PRO A O 1
ATOM 2538 N N . ASP A 1 311 ? 9.553 14.430 -14.044 1.00 92.00 311 ASP A N 1
ATOM 2539 C CA . ASP A 1 311 ? 10.373 13.267 -13.704 1.00 92.00 311 ASP A CA 1
ATOM 2540 C C . ASP A 1 311 ? 10.344 12.928 -12.203 1.00 92.00 311 ASP A C 1
ATOM 2542 O O . ASP A 1 311 ? 10.791 11.843 -11.834 1.00 92.00 311 ASP A O 1
ATOM 2546 N N . ASP A 1 312 ? 9.788 13.803 -11.355 1.00 95.19 312 ASP A N 1
ATOM 2547 C CA . ASP A 1 312 ? 9.536 13.521 -9.938 1.00 95.19 312 ASP A CA 1
ATOM 2548 C C . ASP A 1 312 ? 8.172 12.827 -9.820 1.00 95.19 312 ASP A C 1
ATOM 2550 O O . ASP A 1 312 ? 7.113 13.425 -10.040 1.00 95.19 312 ASP A O 1
ATOM 2554 N N . ILE A 1 313 ? 8.190 11.532 -9.506 1.00 95.81 313 ILE A N 1
ATOM 2555 C CA . ILE A 1 313 ? 6.994 10.690 -9.454 1.00 95.81 313 ILE A CA 1
ATOM 2556 C C . ILE A 1 313 ? 6.883 10.066 -8.072 1.00 95.81 313 ILE A C 1
ATOM 2558 O O . ILE A 1 313 ? 7.805 9.423 -7.580 1.00 95.81 313 ILE A O 1
ATOM 2562 N N . TRP A 1 314 ? 5.714 10.199 -7.467 1.00 96.38 314 TRP A N 1
ATOM 2563 C CA . TRP A 1 314 ? 5.379 9.543 -6.216 1.00 96.38 314 TRP A CA 1
ATOM 2564 C C . TRP A 1 314 ? 4.666 8.236 -6.491 1.00 96.38 314 TRP A C 1
ATOM 2566 O O . TRP A 1 314 ? 3.909 8.132 -7.456 1.00 96.38 314 TRP A O 1
ATOM 2576 N N . ILE A 1 315 ? 4.897 7.254 -5.628 1.00 96.75 315 ILE A N 1
ATOM 2577 C CA . ILE A 1 315 ? 4.281 5.934 -5.705 1.00 96.75 315 ILE A CA 1
ATOM 2578 C C . ILE A 1 315 ? 3.709 5.529 -4.355 1.00 96.75 315 ILE A C 1
ATOM 2580 O O . ILE A 1 315 ? 4.299 5.783 -3.310 1.00 96.75 315 ILE A O 1
ATOM 2584 N N . ASP A 1 316 ? 2.573 4.845 -4.382 1.00 96.56 316 ASP A N 1
ATOM 2585 C CA . ASP A 1 316 ? 2.047 4.122 -3.229 1.00 96.56 316 ASP A CA 1
ATOM 2586 C C . ASP A 1 316 ? 1.145 2.983 -3.717 1.00 96.56 316 ASP A C 1
ATOM 2588 O O . ASP A 1 316 ? 0.778 2.919 -4.894 1.00 96.56 316 ASP A O 1
ATOM 2592 N N . PHE A 1 317 ? 0.774 2.072 -2.828 1.00 95.75 317 PHE A N 1
ATOM 2593 C CA . PHE A 1 317 ? -0.223 1.060 -3.144 1.00 95.75 317 PHE A CA 1
ATOM 2594 C C . PHE A 1 317 ? -1.586 1.698 -3.439 1.00 95.75 317 PHE A C 1
ATOM 2596 O O . PHE A 1 317 ? -1.962 2.729 -2.874 1.00 95.75 317 PHE A O 1
ATOM 2603 N N . ALA A 1 318 ? -2.317 1.075 -4.357 1.00 94.19 318 ALA A N 1
ATOM 2604 C CA . ALA A 1 318 ? -3.688 1.419 -4.690 1.00 94.19 318 ALA A CA 1
ATOM 2605 C C . ALA A 1 318 ? -4.627 0.289 -4.265 1.00 94.19 318 ALA A C 1
ATOM 2607 O O . ALA A 1 318 ? -4.235 -0.883 -4.239 1.00 94.19 318 ALA A O 1
ATOM 2608 N N . GLU A 1 319 ? -5.865 0.649 -3.923 1.00 91.81 319 GLU A N 1
ATOM 2609 C CA . GLU A 1 319 ? -6.878 -0.320 -3.521 1.00 91.81 319 GLU A CA 1
ATOM 2610 C C . GLU A 1 319 ? -7.097 -1.362 -4.622 1.00 91.81 319 GLU A C 1
ATOM 2612 O O . GLU A 1 319 ? -7.067 -1.060 -5.815 1.00 91.81 319 GLU A O 1
ATOM 2617 N N . TYR A 1 320 ? -7.352 -2.600 -4.212 1.00 93.06 320 TYR A N 1
ATOM 2618 C CA . TYR A 1 320 ? -7.732 -3.681 -5.109 1.00 93.06 320 TYR A CA 1
ATOM 2619 C C . TYR A 1 320 ? -8.770 -3.241 -6.165 1.00 93.06 320 TYR A C 1
ATOM 2621 O O . TYR A 1 320 ? -9.824 -2.669 -5.856 1.00 93.06 320 TYR A O 1
ATOM 2629 N N . GLY A 1 321 ? -8.470 -3.520 -7.433 1.00 95.00 321 GLY A N 1
ATOM 2630 C CA . GLY A 1 321 ? -9.289 -3.161 -8.586 1.00 95.00 321 GLY A CA 1
ATOM 2631 C C . GLY A 1 321 ? -9.067 -1.742 -9.117 1.00 95.00 321 GLY A C 1
ATOM 2632 O O . GLY A 1 321 ? -9.666 -1.397 -10.133 1.00 95.00 321 GLY A O 1
ATOM 2633 N N . SER A 1 322 ? -8.213 -0.917 -8.498 1.00 95.75 322 SER A N 1
ATOM 2634 C CA . SER A 1 322 ? -7.976 0.467 -8.942 1.00 95.75 322 SER A CA 1
ATOM 2635 C C . SER A 1 322 ? -7.474 0.554 -10.379 1.00 95.75 322 SER A C 1
ATOM 2637 O O . SER A 1 322 ? -7.945 1.403 -11.138 1.00 95.75 322 SER A O 1
ATOM 2639 N N . PHE A 1 323 ? -6.558 -0.338 -10.773 1.00 97.12 323 PHE A N 1
ATOM 2640 C CA . PHE A 1 323 ? -6.047 -0.379 -12.143 1.00 97.12 323 PHE A CA 1
ATOM 2641 C C . PHE A 1 323 ? -7.132 -0.723 -13.172 1.00 97.12 323 PHE A C 1
ATOM 2643 O O . PHE A 1 323 ? -7.214 -0.060 -14.201 1.00 97.12 323 PHE A O 1
ATOM 2650 N N . GLU A 1 324 ? -7.978 -1.717 -12.889 1.00 96.12 324 GLU A N 1
ATOM 2651 C CA . GLU A 1 324 ? -9.070 -2.110 -13.793 1.00 96.12 324 GLU A CA 1
ATOM 2652 C C . GLU A 1 324 ? -10.081 -0.969 -13.945 1.00 96.12 324 GLU A C 1
ATOM 2654 O O . GLU A 1 324 ? -10.387 -0.564 -15.065 1.00 96.12 324 GLU A O 1
ATOM 2659 N N . ARG A 1 325 ? -10.500 -0.355 -12.827 1.00 95.44 325 ARG A N 1
ATOM 2660 C CA . ARG A 1 325 ? -11.376 0.827 -12.848 1.00 95.44 325 ARG A CA 1
ATOM 2661 C C . ARG A 1 325 ? -10.781 1.955 -13.689 1.00 95.44 325 ARG A C 1
ATOM 2663 O O . ARG A 1 325 ? -11.457 2.531 -14.533 1.00 95.44 325 ARG A O 1
ATOM 2670 N N . PHE A 1 326 ? -9.488 2.229 -13.515 1.00 95.44 326 PHE A N 1
ATOM 2671 C CA . PHE A 1 326 ? -8.778 3.253 -14.280 1.00 95.44 326 PHE A CA 1
ATOM 2672 C C . PHE A 1 326 ? -8.732 2.936 -15.785 1.00 95.44 326 PHE A C 1
ATOM 2674 O O . PHE A 1 326 ? -8.972 3.802 -16.630 1.00 95.44 326 PHE A O 1
ATOM 2681 N N . MET A 1 327 ? -8.468 1.681 -16.149 1.00 95.88 327 MET A N 1
ATOM 2682 C CA . MET A 1 327 ? -8.461 1.253 -17.548 1.00 95.88 327 MET A CA 1
ATOM 2683 C C . MET A 1 327 ? -9.855 1.274 -18.188 1.00 95.88 327 MET A C 1
ATOM 2685 O O . MET A 1 327 ? -9.938 1.544 -19.389 1.00 95.88 327 MET A O 1
ATOM 2689 N N . ASN A 1 328 ? -10.919 1.102 -17.402 1.00 95.19 328 ASN A N 1
ATOM 2690 C CA . ASN A 1 328 ? -12.317 1.148 -17.845 1.00 95.19 328 ASN A CA 1
ATOM 2691 C C . ASN A 1 328 ? -12.977 2.538 -17.758 1.00 95.19 328 ASN A C 1
ATOM 2693 O O . ASN A 1 328 ? -14.155 2.657 -18.083 1.00 95.19 328 ASN A O 1
ATOM 2697 N N . ASP A 1 329 ? -12.247 3.578 -17.333 1.00 91.62 329 ASP A N 1
ATOM 2698 C CA . ASP A 1 329 ? -12.798 4.923 -17.073 1.00 91.62 329 ASP A CA 1
ATOM 2699 C C . ASP A 1 329 ? -13.914 4.933 -16.005 1.00 91.62 329 ASP A C 1
ATOM 2701 O O . ASP A 1 329 ? -14.815 5.771 -16.016 1.00 91.62 329 ASP A O 1
ATOM 2705 N N . GLU A 1 330 ? -13.843 3.997 -15.057 1.00 91.69 330 GLU A N 1
ATOM 2706 C CA . GLU A 1 330 ? -14.734 3.909 -13.902 1.00 91.69 330 GLU A CA 1
ATOM 2707 C C . GLU A 1 330 ? -14.233 4.796 -12.750 1.00 91.69 330 GLU A C 1
ATOM 2709 O O . GLU A 1 330 ? -13.028 4.999 -12.552 1.00 91.69 330 GLU A O 1
ATOM 2714 N N . THR A 1 331 ? -15.166 5.302 -11.941 1.00 86.50 331 THR A N 1
ATOM 2715 C CA . THR A 1 331 ? -14.851 6.101 -10.750 1.00 86.50 331 THR A CA 1
ATOM 2716 C C . THR A 1 331 ? -14.041 5.276 -9.752 1.00 86.50 331 THR A C 1
ATOM 2718 O O . THR A 1 331 ? -14.394 4.140 -9.434 1.00 86.50 331 THR A O 1
ATOM 2721 N N . GLN A 1 332 ? -12.949 5.844 -9.237 1.00 87.06 332 GLN A N 1
ATOM 2722 C CA . GLN A 1 332 ? -12.191 5.211 -8.161 1.00 87.06 332 GLN A CA 1
ATOM 2723 C C . GLN A 1 332 ? -13.029 5.180 -6.882 1.00 87.06 332 GLN A C 1
ATOM 2725 O O . GLN A 1 332 ? -13.770 6.114 -6.591 1.00 87.06 332 GLN A O 1
ATOM 2730 N N . THR A 1 333 ? -12.894 4.113 -6.107 1.00 70.06 333 THR A N 1
ATOM 2731 C CA . THR A 1 333 ? -13.419 4.061 -4.746 1.00 70.06 333 THR A CA 1
ATOM 2732 C C . THR A 1 333 ? -12.663 5.085 -3.902 1.00 70.06 333 THR A C 1
ATOM 2734 O O . THR A 1 333 ? -11.440 5.028 -3.777 1.00 70.06 333 THR A O 1
ATOM 2737 N N . THR A 1 334 ? -13.370 6.075 -3.372 1.00 56.44 334 THR A N 1
ATOM 2738 C CA . THR A 1 334 ? -12.844 6.958 -2.334 1.00 56.44 334 THR A CA 1
ATOM 2739 C C . THR A 1 334 ? -12.986 6.234 -0.998 1.00 56.44 334 THR A C 1
ATOM 2741 O O . THR A 1 334 ? -14.067 5.769 -0.656 1.00 56.44 334 THR A O 1
ATOM 2744 N N . GLU A 1 335 ? -11.901 6.114 -0.225 1.00 45.72 335 GLU A N 1
ATOM 2745 C CA . GLU A 1 335 ? -11.960 5.609 1.163 1.00 45.72 335 GLU A CA 1
ATOM 2746 C C . GLU A 1 335 ? -12.643 6.605 2.131 1.00 45.72 335 GLU A C 1
ATOM 2748 O O . GLU A 1 335 ? -12.682 6.371 3.338 1.00 45.72 335 GLU A O 1
ATOM 2753 N N . GLU A 1 336 ? -13.208 7.696 1.615 1.00 33.38 336 GLU A N 1
ATOM 2754 C CA . GLU A 1 336 ? -13.961 8.697 2.365 1.00 33.38 336 GLU A CA 1
ATOM 2755 C C . GLU A 1 336 ? -15.418 8.706 1.882 1.00 33.38 336 GLU A C 1
ATOM 2757 O O . GLU A 1 336 ? -15.767 9.470 0.989 1.00 33.38 336 GLU A O 1
ATOM 2762 N N . ASP A 1 337 ? -16.234 7.822 2.460 1.00 28.75 337 ASP A N 1
ATOM 2763 C CA . ASP A 1 337 ? -17.686 7.987 2.641 1.00 28.75 337 ASP A CA 1
ATOM 2764 C C . ASP A 1 337 ? -18.111 7.354 3.978 1.00 28.75 337 ASP A C 1
ATOM 2766 O O . ASP A 1 337 ? -17.784 6.161 4.216 1.00 28.75 337 ASP A O 1
#

Organism: NCBI:txid1423735

Foldseek 3Di:
DFDVLCLVVLVVCLVPQLVNQLVLLVLVLLLVQLVCLQQVHDQFPDKDWDWDDDVQKIWIKIFDDHRQQSVQKDWDDDDPFWTWIHSVQWIWMAGNPRRDIDTDDDPPGPRMDTDDMDGHDDDPCVPVVVVVVVVVCVVVVHDPPPPPPFLKDKFFQDDPVVLKRDLCAALLVQLHADPDPPDFDGRDWLQHWTFHDLLSLVVCQCQLHVVGGLNCQVVVCVVPVDQWDWAWEQGSNRDIFIWILHDHSSGTIATVVRRPVRSSVCSSLVNPRSHDPTNPDGDPSGDIPVSCVSSFFRIKMKGDPDPVRSRHIYIHTDGPCQNVCVSVVHDGDDPPD

InterPro domains:
  IPR048923 Restriction endonuclease, type II, NgoFVII, C-terminal B3-like DNA-binding domain [PF20731] (161-276)

Secondary structure (DSSP, 8-state):
-B-GGGHHHHHTTTT-HHHHHHHHHHHHHHHHHHHHHHHT--TTS-EEEEEEEETTEEEEEEEE-PPP-TTS-EEEEEETTEEEEE-SSSEEEEETTTTEEEE---TTSSSEEEEEEEE----S-HHHHHHHHHHHHHHTT----------EEEEESSBTTTTB--TTSGGGGGGSPPSSTT--PPPPTT---EE--HHHHHHSTTSSBTTB-TT-HHHHHHHH--SSEEEEEE-TTS-EEEEEEESTTS-EEEESSTHHHHHHHHHHTT--S-S-SBTTB--SS---HHHHHHHTEEEEEEE-S-TT-TTEEEEEEEETTHHHHHHTTPPPPPS--

pLDDT: mean 90.93, std 10.55, range [28.75, 98.5]